Protein AF-0000000077039890 (afdb_homodimer)

Organism: Burkholderia multivorans (strain ATCC 17616 / 249) (NCBI:txid395019)

Radius of gyration: 19.59 Å; Cα contacts (8 Å, |Δi|>4): 367; chains: 2; bounding box: 31×58×42 Å

Solvent-accessible surface area (backbone atoms only — not comparable to full-atom values): 12270 Å² total; per-residue (Å²): 123,62,90,78,48,54,71,69,51,24,54,64,34,41,33,78,97,40,46,32,30,21,36,40,39,37,27,31,47,73,56,93,71,52,72,68,54,40,51,52,50,52,50,52,50,51,54,53,41,50,74,68,52,31,40,48,40,67,47,62,83,76,23,44,40,35,44,39,36,38,55,44,91,94,35,50,54,47,71,69,52,55,48,52,51,51,51,56,51,62,67,37,86,57,39,39,79,70,45,68,55,71,78,41,43,62,90,41,74,87,104,122,63,90,79,48,54,71,68,52,24,54,64,35,41,33,76,98,42,47,32,30,21,34,41,38,37,28,31,47,73,58,92,69,52,71,68,54,40,50,52,49,52,49,52,48,51,52,52,41,49,74,68,49,32,40,48,37,68,48,62,84,76,22,45,39,34,43,39,38,38,55,46,90,93,34,50,55,47,71,68,54,54,48,52,52,52,50,56,52,61,67,36,87,57,40,39,79,69,44,69,56,71,76,39,46,61,88,42,76,85,106

Foldseek 3Di:
DVVPDDPVRCCVVCHDVLFAKKKKKWWFFPDDDDPVRLVVVVVVLCVQQVVVQKDWDWDCDGTIIIIITGNDDSHHDDPVNQVSSQVVQVPDPRIHDMDMDDIDGPVCVPD/DVVVDDPVRCCVVCHDVLFAKKKKKWWFFPDDDDPVRLVVVVVVLCVQQVVVQKDWDWDCDGTIIIIITGNDDSHHDDPVNQVSSQVVQVPDPRIHDMDMDDIDGPVCVPD

InterPro domains:
  IPR007416 YggL 50S ribosome-binding protein [PF04320] (7-108)
  IPR007416 YggL 50S ribosome-binding protein [PTHR38778] (1-109)

Secondary structure (DSSP, 8-state):
-GGG--HHHHHHHT-GGG--EEEEEEEEESS---HHHHHHHHHHHHHHHHHTTEEEEEE-SSEEEEEEEE-STT----HHHHHHHHHHHHH-TTEEEEEEPPPEETT-TT-/-GGG--HHHHHHHT-GGG--EEEEEEEEESS---HHHHHHHHHHHHHHHHHTTEEEEEE-SSEEEEEEEE-STT----HHHHHHHHHHHHH-TTEEEEEEPPPEETT-S--

Structure (mmCIF, N/CA/C/O backbone):
data_AF-0000000077039890-model_v1
#
loop_
_entity.id
_entity.type
_entity.pdbx_description
1 polymer 'DUF469 family protein'
#
loop_
_atom_site.group_PDB
_atom_site.id
_atom_site.type_symbol
_atom_site.label_atom_id
_atom_site.label_alt_id
_atom_site.label_comp_id
_atom_site.label_asym_id
_atom_site.label_entity_id
_atom_site.label_seq_id
_atom_site.pdbx_PDB_ins_code
_atom_site.Cartn_x
_atom_site.Cartn_y
_atom_site.Cartn_z
_atom_site.occupancy
_atom_site.B_iso_or_equiv
_atom_site.auth_seq_id
_atom_site.auth_comp_id
_atom_site.auth_asym_id
_atom_site.auth_atom_id
_atom_site.pdbx_PDB_model_num
ATOM 1 N N . MET A 1 1 ? -4.941 -6.109 -18.703 1 40.25 1 MET A N 1
ATOM 2 C CA . MET A 1 1 ? -4.922 -7.469 -18.172 1 40.25 1 MET A CA 1
ATOM 3 C C . MET A 1 1 ? -6.281 -7.844 -17.594 1 40.25 1 MET A C 1
ATOM 5 O O . MET A 1 1 ? -6.457 -8.945 -17.062 1 40.25 1 MET A O 1
ATOM 9 N N . SER A 1 2 ? -7.145 -6.73 -17.297 1 49.78 2 SER A N 1
ATOM 10 C CA . SER A 1 2 ? -8.391 -6.965 -16.562 1 49.78 2 SER A CA 1
ATOM 11 C C . SER A 1 2 ? -9.336 -7.859 -17.359 1 49.78 2 SER A C 1
ATOM 13 O O . SER A 1 2 ? -10.062 -8.664 -16.781 1 49.78 2 SER A O 1
ATOM 15 N N . GLN A 1 3 ? -9.297 -7.77 -18.625 1 54.34 3 GLN A N 1
ATOM 16 C CA . GLN A 1 3 ? -10.367 -8.43 -19.375 1 54.34 3 GLN A CA 1
ATOM 17 C C . GLN A 1 3 ? -10.266 -9.945 -19.25 1 54.34 3 GLN A C 1
ATOM 19 O O . GLN A 1 3 ? -11.234 -10.664 -19.5 1 54.34 3 GLN A O 1
ATOM 24 N N . ARG A 1 4 ? -9.203 -10.422 -18.609 1 80.31 4 ARG A N 1
ATOM 25 C CA . ARG A 1 4 ? -9.047 -11.867 -18.578 1 80.31 4 ARG A CA 1
ATOM 26 C C . ARG A 1 4 ? -9.266 -12.422 -17.172 1 80.31 4 ARG A C 1
ATOM 28 O O . ARG A 1 4 ? -9.328 -13.633 -16.984 1 80.31 4 ARG A O 1
ATOM 35 N N . HIS A 1 5 ? -9.68 -11.555 -16.266 1 92.25 5 HIS A N 1
ATOM 36 C CA . HIS A 1 5 ? -9.875 -12.008 -14.898 1 92.25 5 HIS A CA 1
ATOM 37 C C . HIS A 1 5 ? -11.359 -12.062 -14.547 1 92.25 5 HIS A C 1
ATOM 39 O O . HIS A 1 5 ? -12.125 -11.18 -14.93 1 92.25 5 HIS A O 1
ATOM 45 N N . ASN A 1 6 ? -11.828 -13.156 -13.922 1 94.88 6 ASN A N 1
ATOM 46 C CA . ASN A 1 6 ? -13.195 -13.203 -13.414 1 94.88 6 ASN A CA 1
ATOM 47 C C . ASN A 1 6 ? -13.367 -12.305 -12.188 1 94.88 6 ASN A C 1
ATOM 49 O O . ASN A 1 6 ? -12.406 -11.703 -11.711 1 94.88 6 ASN A O 1
ATOM 53 N N . ARG A 1 7 ? -14.602 -12.172 -11.758 1 95.94 7 ARG A N 1
ATOM 54 C CA . ARG A 1 7 ? -14.898 -11.242 -10.672 1 95.94 7 ARG A CA 1
ATOM 55 C C . ARG A 1 7 ? -14.109 -11.594 -9.414 1 95.94 7 ARG A C 1
ATOM 57 O O . ARG A 1 7 ? -13.602 -10.711 -8.727 1 95.94 7 ARG A O 1
ATOM 64 N N . ARG A 1 8 ? -14.109 -12.875 -9.055 1 97.06 8 ARG A N 1
ATOM 65 C CA . ARG A 1 8 ? -13.352 -13.32 -7.895 1 97.06 8 ARG A CA 1
ATOM 66 C C . ARG A 1 8 ? -11.883 -12.914 -8.008 1 97.06 8 ARG A C 1
ATOM 68 O O . ARG A 1 8 ? -11.297 -12.422 -7.047 1 97.06 8 ARG A O 1
ATOM 75 N N . GLN A 1 9 ? -11.281 -13.164 -9.148 1 96.5 9 GLN A N 1
ATOM 76 C CA . GLN A 1 9 ? -9.883 -12.82 -9.375 1 96.5 9 GLN A CA 1
ATOM 77 C C . GLN A 1 9 ? -9.656 -11.32 -9.266 1 96.5 9 GLN A C 1
ATOM 79 O O . GLN A 1 9 ? -8.711 -10.875 -8.617 1 96.5 9 GLN A O 1
ATOM 84 N N . ARG A 1 10 ? -10.609 -10.562 -9.906 1 96.75 10 ARG A N 1
ATOM 85 C CA . ARG A 1 10 ? -10.469 -9.117 -9.82 1 96.75 10 ARG A CA 1
ATOM 86 C C . ARG A 1 10 ? -10.516 -8.641 -8.375 1 96.75 10 ARG A C 1
ATOM 88 O O . ARG A 1 10 ? -9.766 -7.742 -7.98 1 96.75 10 ARG A O 1
ATOM 95 N N . LYS A 1 11 ? -11.367 -9.258 -7.582 1 96.81 11 LYS A N 1
ATOM 96 C CA . LYS A 1 11 ? -11.508 -8.891 -6.176 1 96.81 11 LYS A CA 1
ATOM 97 C C . LYS A 1 11 ? -10.25 -9.242 -5.387 1 96.81 11 LYS A C 1
ATOM 99 O O . LYS A 1 11 ? -9.719 -8.398 -4.656 1 96.81 11 LYS A O 1
ATOM 104 N N . LYS A 1 12 ? -9.773 -10.406 -5.66 1 96.62 12 LYS A N 1
ATOM 105 C CA . LYS A 1 12 ? -8.672 -10.914 -4.852 1 96.62 12 LYS A CA 1
ATOM 106 C C . LYS A 1 12 ? -7.34 -10.297 -5.273 1 96.62 12 LYS A C 1
ATOM 108 O O . LYS A 1 12 ? -6.402 -10.227 -4.48 1 96.62 12 LYS A O 1
ATOM 113 N N . LEU A 1 13 ? -7.234 -9.797 -6.508 1 95.88 13 LEU A N 1
ATOM 114 C CA . LEU A 1 13 ? -6.027 -9.172 -7.031 1 95.88 13 LEU A CA 1
ATOM 115 C C . LEU A 1 13 ? -6.125 -7.652 -6.969 1 95.88 13 LEU A C 1
ATOM 117 O O . LEU A 1 13 ? -5.199 -6.945 -7.371 1 95.88 13 LEU A O 1
ATOM 121 N N . HIS A 1 14 ? -7.188 -7.125 -6.492 1 96.12 14 HIS A N 1
ATOM 122 C CA . HIS A 1 14 ? -7.367 -5.688 -6.309 1 96.12 14 HIS A CA 1
ATOM 123 C C . HIS A 1 14 ? -7.25 -4.945 -7.633 1 96.12 14 HIS A C 1
ATOM 125 O O . HIS A 1 14 ? -6.527 -3.949 -7.73 1 96.12 14 HIS A O 1
ATOM 131 N N . ILE A 1 15 ? -7.945 -5.484 -8.648 1 94.5 15 ILE A N 1
ATOM 132 C CA . ILE A 1 15 ? -7.91 -4.824 -9.945 1 94.5 15 ILE A CA 1
ATOM 133 C C . ILE A 1 15 ? -9.336 -4.527 -10.414 1 94.5 15 ILE A C 1
ATOM 135 O 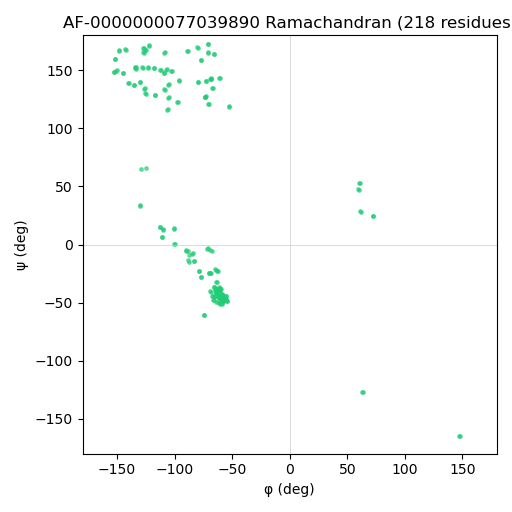O . ILE A 1 15 ? -10.297 -5.047 -9.852 1 94.5 15 ILE A O 1
ATOM 139 N N . GLY A 1 16 ? -9.398 -3.668 -11.484 1 93.94 16 GLY A N 1
ATOM 140 C CA . GLY A 1 16 ? -10.711 -3.289 -12 1 93.94 16 GLY A CA 1
ATOM 141 C C . GLY A 1 16 ? -11.539 -2.512 -10.992 1 93.94 16 GLY A C 1
ATOM 142 O O . GLY A 1 16 ? -11.078 -1.516 -10.438 1 93.94 16 GLY A O 1
ATOM 143 N N . GLU A 1 17 ? -12.805 -2.953 -10.695 1 96.19 17 GLU A N 1
ATOM 144 C CA . GLU A 1 17 ? -13.711 -2.266 -9.781 1 96.19 17 GLU A CA 1
ATOM 145 C C . GLU A 1 17 ? -13.25 -2.402 -8.336 1 96.19 17 GLU A C 1
ATOM 147 O O . GLU A 1 17 ? -13.797 -1.757 -7.441 1 96.19 17 GLU A O 1
ATOM 152 N N . PHE A 1 18 ? -12.156 -3.164 -8.156 1 96.44 18 PHE A N 1
ATOM 153 C CA . PHE A 1 18 ? -11.68 -3.43 -6.805 1 96.44 18 PHE A CA 1
ATOM 154 C C . PHE A 1 18 ? -10.336 -2.756 -6.562 1 96.44 18 PHE A C 1
ATOM 156 O O . PHE A 1 18 ? -9.617 -3.1 -5.617 1 96.44 18 PHE A O 1
ATOM 163 N N . GLN A 1 19 ? -9.953 -1.822 -7.426 1 96.62 19 GLN A N 1
ATOM 164 C CA . GLN A 1 19 ? -8.742 -1.044 -7.215 1 96.62 19 GLN A CA 1
ATOM 165 C C . GLN A 1 19 ? -8.812 -0.248 -5.914 1 96.62 19 GLN A C 1
ATOM 167 O O . GLN A 1 19 ? -9.891 0.226 -5.531 1 96.62 19 GLN A O 1
ATOM 172 N N . GLU A 1 20 ? -7.742 -0.133 -5.266 1 97 20 GLU A N 1
ATOM 173 C CA . GLU A 1 20 ? -7.598 0.742 -4.105 1 97 20 GLU A CA 1
ATOM 174 C C . GLU A 1 20 ? -6.777 1.981 -4.449 1 97 20 GLU A C 1
ATOM 176 O O . GLU A 1 20 ? -5.574 1.888 -4.695 1 97 20 GLU A O 1
ATOM 181 N N . LEU A 1 21 ? -7.457 3.062 -4.348 1 97.06 21 LEU A N 1
ATOM 182 C CA . LEU A 1 21 ? -6.855 4.297 -4.84 1 97.06 21 LEU A CA 1
ATOM 183 C C . LEU A 1 21 ? -6.188 5.066 -3.703 1 97.06 21 LEU A C 1
ATOM 185 O O . LEU A 1 21 ? -6.707 5.102 -2.586 1 97.06 21 LEU A O 1
ATOM 189 N N . ALA A 1 22 ? -5.07 5.633 -4.02 1 97.06 22 ALA A N 1
ATOM 190 C CA . ALA A 1 22 ? -4.285 6.484 -3.129 1 97.06 22 ALA A CA 1
ATOM 191 C C . ALA A 1 22 ? -3.973 7.824 -3.783 1 97.06 22 ALA A C 1
ATOM 193 O O . ALA A 1 22 ? -4.238 8.016 -4.973 1 97.06 22 ALA A O 1
ATOM 194 N N . PHE A 1 23 ? -3.469 8.758 -3.025 1 97.06 23 PHE A N 1
ATOM 195 C CA . PHE A 1 23 ? -3.021 10.039 -3.564 1 97.06 23 PHE A CA 1
ATOM 196 C C . PHE A 1 23 ? -1.906 10.625 -2.709 1 97.06 23 PHE A C 1
ATOM 198 O O . PHE A 1 23 ? -1.701 10.203 -1.57 1 97.06 23 PHE A O 1
ATOM 205 N N . ASN A 1 24 ? -1.177 11.531 -3.338 1 97.19 24 ASN A N 1
ATOM 206 C CA . ASN A 1 24 ? -0.146 12.305 -2.654 1 97.19 24 ASN A CA 1
ATOM 207 C C . ASN A 1 24 ? -0.617 13.727 -2.359 1 97.19 24 ASN A C 1
ATOM 209 O O . ASN A 1 24 ? -1.442 14.281 -3.09 1 97.19 24 ASN A O 1
ATOM 213 N N . ALA A 1 25 ? -0.102 14.281 -1.271 1 98.06 25 ALA A N 1
ATOM 214 C CA . ALA A 1 25 ? -0.335 15.68 -0.918 1 98.06 25 ALA A CA 1
ATOM 215 C C . ALA A 1 25 ? 0.958 16.359 -0.47 1 98.06 25 ALA A C 1
ATOM 217 O O . ALA A 1 25 ? 1.762 15.758 0.249 1 98.06 25 ALA A O 1
ATOM 218 N N . THR A 1 26 ? 1.128 17.562 -0.947 1 98.38 26 THR A N 1
ATOM 219 C CA . THR A 1 26 ? 2.307 18.312 -0.538 1 98.38 26 THR A CA 1
ATOM 220 C C . THR A 1 26 ? 1.927 19.75 -0.156 1 98.38 26 THR A C 1
ATOM 222 O O . THR A 1 26 ? 0.908 20.266 -0.613 1 98.38 26 THR A O 1
ATOM 225 N N . ALA A 1 27 ? 2.672 20.344 0.708 1 98.56 27 ALA A N 1
ATOM 226 C CA . ALA A 1 27 ? 2.629 21.75 1.082 1 98.56 27 ALA A CA 1
ATOM 227 C C . ALA A 1 27 ? 4.004 22.234 1.528 1 98.56 27 ALA A C 1
ATOM 229 O O . ALA A 1 27 ? 4.789 21.469 2.094 1 98.56 27 ALA A O 1
ATOM 230 N N . GLN A 1 28 ? 4.242 23.484 1.287 1 98.25 28 GLN A N 1
ATOM 231 C CA . GLN A 1 28 ? 5.535 24.062 1.647 1 98.25 28 GLN A CA 1
ATOM 232 C C . GLN A 1 28 ? 5.41 24.969 2.865 1 98.25 28 GLN A C 1
ATOM 234 O O . GLN A 1 28 ? 4.383 25.625 3.057 1 98.25 28 GLN A O 1
ATOM 239 N N . TYR A 1 29 ? 6.566 25.031 3.605 1 97.94 29 TYR A N 1
ATOM 240 C CA . TYR A 1 29 ? 6.582 25.938 4.746 1 97.94 29 TYR A CA 1
ATOM 241 C C . TYR A 1 29 ? 6.652 27.391 4.289 1 97.94 29 TYR A C 1
ATOM 243 O O . TYR A 1 29 ? 7.406 27.719 3.371 1 97.94 29 TYR A O 1
ATOM 251 N N . ARG A 1 30 ? 5.914 28.266 4.977 1 97.12 30 ARG A N 1
ATOM 252 C CA . ARG A 1 30 ? 5.996 29.703 4.723 1 97.12 30 ARG A CA 1
ATOM 253 C C . ARG A 1 30 ? 7.258 30.297 5.34 1 97.12 30 ARG A C 1
ATOM 255 O O . ARG A 1 30 ? 7.754 31.328 4.875 1 97.12 30 ARG A O 1
ATOM 262 N N . ARG A 1 31 ? 7.695 29.656 6.402 1 95.75 31 ARG A N 1
ATOM 263 C CA . ARG A 1 31 ? 8.891 30.031 7.148 1 95.75 31 ARG A CA 1
ATOM 264 C C . ARG A 1 31 ? 9.57 28.797 7.746 1 95.75 31 ARG A C 1
ATOM 266 O O . ARG A 1 31 ? 8.992 27.719 7.789 1 95.75 31 ARG A O 1
ATOM 273 N N . GLU A 1 32 ? 10.719 29.078 8.164 1 93.94 32 GLU A N 1
ATOM 274 C CA . GLU A 1 32 ? 11.414 28 8.852 1 93.94 32 GLU A CA 1
ATOM 275 C C . GLU A 1 32 ? 10.734 27.672 10.18 1 93.94 32 GLU A C 1
ATOM 277 O O . GLU A 1 32 ? 10.352 28.562 10.93 1 93.94 32 GLU A O 1
ATOM 282 N N . LEU A 1 33 ? 10.578 26.375 10.398 1 94.44 33 LEU A N 1
ATOM 283 C CA . LEU A 1 33 ? 9.984 25.906 11.648 1 94.44 33 LEU A CA 1
ATOM 284 C C . LEU A 1 33 ? 11.031 25.234 12.539 1 94.44 33 LEU A C 1
ATOM 286 O O . LEU A 1 33 ? 11.953 24.594 12.039 1 94.44 33 LEU 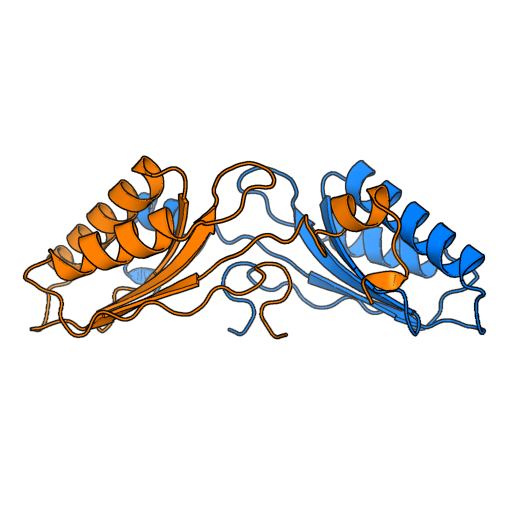A O 1
ATOM 290 N N . SER A 1 34 ? 10.828 25.391 13.852 1 93.81 34 SER A N 1
ATOM 291 C CA . SER A 1 34 ? 11.641 24.641 14.805 1 93.81 34 SER A CA 1
ATOM 292 C C . SER A 1 34 ? 11.281 23.156 14.789 1 93.81 34 SER A C 1
ATOM 294 O O . SER A 1 34 ? 10.227 22.781 14.273 1 93.81 34 SER A O 1
ATOM 296 N N . ASP A 1 35 ? 12.164 22.375 15.398 1 92.19 35 ASP A N 1
ATOM 297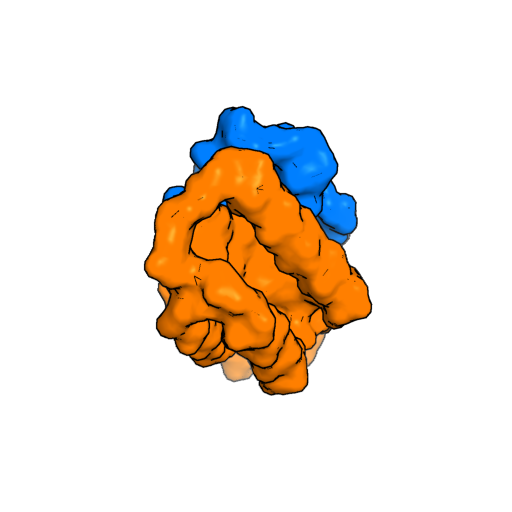 C CA . ASP A 1 35 ? 11.891 20.953 15.523 1 92.19 35 ASP A CA 1
ATOM 298 C C . ASP A 1 35 ? 10.586 20.703 16.281 1 92.19 35 ASP A C 1
ATOM 300 O O . ASP A 1 35 ? 9.828 19.797 15.938 1 92.19 35 ASP A O 1
ATOM 304 N N . LEU A 1 36 ? 10.484 21.453 17.312 1 93.56 36 LEU A N 1
ATOM 305 C CA . LEU A 1 36 ? 9.273 21.312 18.125 1 93.56 36 LEU A CA 1
ATOM 306 C C . LEU A 1 36 ? 8.039 21.656 17.297 1 93.56 36 LEU A C 1
ATOM 308 O O . LEU A 1 36 ? 7.039 20.922 17.344 1 93.56 36 LEU A O 1
ATOM 312 N N . GLU A 1 37 ? 8.016 22.734 16.547 1 94.69 37 GLU A N 1
ATOM 313 C CA . GLU A 1 37 ? 6.902 23.141 15.695 1 94.69 37 GLU A CA 1
ATOM 314 C C . GLU A 1 37 ? 6.602 22.094 14.625 1 94.69 37 GLU A C 1
ATOM 316 O O . GLU A 1 37 ? 5.438 21.781 14.359 1 94.69 37 GLU A O 1
ATOM 321 N N . ARG A 1 38 ? 7.586 21.594 13.992 1 95 38 ARG A N 1
ATOM 322 C CA . ARG A 1 38 ? 7.426 20.547 12.977 1 95 38 ARG A CA 1
ATOM 323 C C . ARG A 1 38 ? 6.773 19.312 13.57 1 95 38 ARG A C 1
ATOM 325 O O . ARG A 1 38 ? 5.883 18.719 12.961 1 95 38 ARG A O 1
ATOM 332 N N . GLY A 1 39 ? 7.301 18.938 14.703 1 94.44 39 GLY A N 1
ATOM 333 C CA . GLY A 1 39 ? 6.73 17.781 15.383 1 94.44 39 GLY A CA 1
ATOM 334 C C . GLY A 1 39 ? 5.25 17.953 15.688 1 94.44 39 GLY A C 1
ATOM 335 O O . GLY A 1 39 ? 4.469 17.016 15.5 1 94.44 39 GLY A O 1
ATOM 336 N N . GLN A 1 40 ? 4.945 19.109 16.172 1 95.81 40 GLN A N 1
ATOM 337 C CA . GLN A 1 40 ? 3.549 19.375 16.5 1 95.81 40 GLN A CA 1
ATOM 338 C C . GLN A 1 40 ? 2.68 19.375 15.25 1 95.81 40 GLN A C 1
ATOM 340 O O . GLN A 1 40 ? 1.532 18.922 15.289 1 95.81 40 GLN A O 1
ATOM 345 N N . LEU A 1 41 ? 3.209 19.906 14.219 1 96.94 41 LEU A N 1
ATOM 346 C CA . LEU A 1 41 ? 2.475 19.938 12.953 1 96.94 41 LEU A CA 1
ATOM 347 C C . LEU A 1 41 ? 2.205 18.516 12.453 1 96.94 41 LEU A C 1
ATOM 349 O O . LEU A 1 41 ? 1.079 18.203 12.062 1 96.94 41 LEU A O 1
ATOM 353 N N . ILE A 1 42 ? 3.217 17.75 12.438 1 96.5 42 ILE A N 1
ATOM 354 C CA . ILE A 1 42 ? 3.068 16.375 11.953 1 96.5 42 ILE A CA 1
ATOM 355 C C . ILE A 1 42 ? 2.1 15.617 12.852 1 96.5 42 ILE A C 1
ATOM 357 O O . ILE A 1 42 ? 1.29 14.82 12.367 1 96.5 42 ILE A O 1
ATOM 361 N N . ASP A 1 43 ? 2.145 15.844 14.156 1 97.31 43 ASP A N 1
ATOM 362 C CA . ASP A 1 43 ? 1.193 15.227 15.07 1 97.31 43 ASP A CA 1
ATOM 363 C C . ASP A 1 43 ? -0.242 15.609 14.719 1 97.31 43 ASP A C 1
ATOM 365 O O . ASP A 1 43 ? -1.129 14.75 14.688 1 97.31 43 ASP A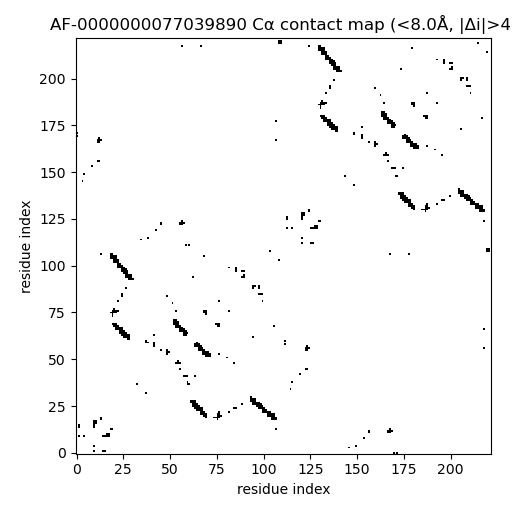 O 1
ATOM 369 N N . ALA A 1 44 ? -0.386 16.828 14.531 1 98 44 ALA A N 1
ATOM 370 C CA . ALA A 1 44 ? -1.722 17.312 14.195 1 98 44 ALA A CA 1
ATOM 371 C C . ALA A 1 44 ? -2.217 16.688 12.891 1 98 44 ALA A C 1
ATOM 373 O O . ALA A 1 44 ? -3.396 16.359 12.766 1 98 44 ALA A O 1
ATOM 374 N N . PHE A 1 45 ? -1.249 16.562 11.953 1 98.56 45 PHE A N 1
ATOM 375 C CA . PHE A 1 45 ? -1.623 15.977 10.672 1 98.56 45 PHE A CA 1
ATOM 376 C C . PHE A 1 45 ? -2.018 14.516 10.852 1 98.56 45 PHE A C 1
ATOM 378 O O . PHE A 1 45 ? -3.029 14.062 10.305 1 98.56 45 PHE A O 1
ATOM 385 N N . ILE A 1 46 ? -1.272 13.766 11.594 1 98.06 46 ILE A N 1
ATOM 386 C CA . ILE A 1 46 ? -1.559 12.367 11.875 1 98.06 46 ILE A CA 1
ATOM 387 C C . ILE A 1 46 ? -2.941 12.242 12.508 1 98.06 46 ILE A C 1
ATOM 389 O O . ILE A 1 46 ? -3.748 11.406 12.094 1 98.06 46 ILE A O 1
ATOM 393 N N . ASP A 1 47 ? -3.209 13.047 13.5 1 98.56 47 ASP A N 1
ATOM 394 C CA . ASP A 1 47 ? -4.488 13.008 14.195 1 98.56 47 ASP A CA 1
ATOM 395 C C . ASP A 1 47 ? -5.648 13.258 13.234 1 98.56 47 ASP A C 1
ATOM 397 O O . ASP A 1 47 ? -6.68 12.586 13.305 1 98.56 47 ASP A O 1
ATOM 401 N N . PHE A 1 48 ? -5.492 14.211 12.383 1 98.81 48 PHE A N 1
ATOM 402 C CA . PHE A 1 48 ? -6.512 14.547 11.398 1 98.81 48 PHE A CA 1
ATOM 403 C C . PHE A 1 48 ? -6.777 13.367 10.469 1 98.81 48 PHE A C 1
ATOM 405 O O . PHE A 1 48 ? -7.934 12.992 10.242 1 98.81 48 PHE A O 1
ATOM 412 N N . VAL A 1 49 ? -5.68 12.789 9.891 1 98.56 49 VAL A N 1
ATOM 413 C CA . VAL A 1 49 ? -5.789 11.68 8.945 1 98.56 49 VAL A CA 1
ATOM 414 C C . VAL A 1 49 ? -6.508 10.508 9.602 1 98.56 49 VAL A C 1
ATOM 416 O O . VAL A 1 49 ? -7.438 9.938 9.023 1 98.56 49 VAL A O 1
ATOM 419 N N . GLU A 1 50 ? -6.121 10.156 10.82 1 97.94 50 GLU A N 1
ATOM 420 C CA . GLU A 1 50 ? -6.723 9.047 11.547 1 97.94 50 GLU A CA 1
ATOM 421 C C . GLU A 1 50 ? -8.195 9.312 11.844 1 97.94 50 GLU A C 1
ATOM 423 O O . GLU A 1 50 ? -9.023 8.406 11.758 1 97.94 50 GLU A O 1
ATOM 428 N N . ALA A 1 51 ? -8.508 10.5 12.211 1 98.5 51 ALA A N 1
ATOM 429 C CA . ALA A 1 51 ? -9.883 10.875 12.531 1 98.5 51 ALA A CA 1
ATOM 430 C C . ALA A 1 51 ? -10.797 10.719 11.32 1 98.5 51 ALA A C 1
ATOM 432 O O . ALA A 1 51 ? -12.008 10.547 11.461 1 98.5 51 ALA A O 1
ATOM 433 N N . ASN A 1 52 ? -10.203 10.75 10.125 1 98.44 52 ASN A N 1
ATOM 434 C CA . ASN A 1 52 ? -10.977 10.625 8.891 1 98.44 52 ASN A CA 1
ATOM 435 C C . ASN A 1 52 ? -10.891 9.219 8.32 1 98.44 52 ASN A C 1
ATOM 437 O O . ASN A 1 52 ? -11.25 8.992 7.16 1 98.44 52 ASN A O 1
ATOM 441 N N . GLY A 1 53 ? -10.414 8.227 9.078 1 97.94 53 GLY A N 1
ATOM 442 C CA . GLY A 1 53 ? -10.375 6.832 8.672 1 97.94 53 GLY A CA 1
ATOM 443 C C . GLY A 1 53 ? -9.328 6.551 7.605 1 97.94 53 GLY A C 1
ATOM 444 O O . GLY A 1 53 ? -9.484 5.621 6.812 1 97.94 53 GLY A O 1
ATOM 445 N N . LEU A 1 54 ? -8.297 7.375 7.52 1 98.31 54 LEU A N 1
ATOM 446 C CA . LEU A 1 54 ? -7.234 7.25 6.535 1 98.31 54 LEU A CA 1
ATOM 447 C C . LEU A 1 54 ? -5.938 6.793 7.191 1 98.31 54 LEU A C 1
ATOM 449 O O . LEU A 1 54 ? -5.832 6.773 8.422 1 98.31 54 LEU A O 1
ATOM 453 N N . LEU A 1 55 ? -4.969 6.344 6.344 1 97.06 55 LEU A N 1
ATOM 454 C CA . LEU A 1 55 ? -3.592 6.059 6.73 1 97.06 55 LEU A CA 1
ATOM 455 C C . LEU A 1 55 ? -2.613 6.867 5.887 1 97.06 55 LEU A C 1
ATOM 457 O O . LEU A 1 55 ? -2.922 7.23 4.75 1 97.06 55 LEU A O 1
ATOM 461 N N . THR A 1 56 ? -1.484 7.125 6.473 1 97.06 56 THR A N 1
ATOM 462 C CA . THR A 1 56 ? -0.54 7.969 5.746 1 97.06 56 THR A CA 1
ATOM 463 C C . THR A 1 56 ? 0.894 7.664 6.172 1 97.06 56 THR A C 1
ATOM 465 O O . THR A 1 56 ? 1.13 7.195 7.289 1 97.06 56 THR A O 1
ATOM 468 N N . VAL A 1 57 ? 1.79 7.828 5.227 1 95.88 57 VAL A N 1
ATOM 469 C CA . VAL A 1 57 ? 3.17 8.195 5.527 1 95.88 57 VAL A CA 1
ATOM 470 C C . VAL A 1 57 ? 3.404 9.664 5.18 1 95.88 57 VAL A C 1
ATOM 472 O O . VAL A 1 57 ? 2.879 10.156 4.18 1 95.88 57 VAL A O 1
ATOM 475 N N . ALA A 1 58 ? 4.133 10.281 6.125 1 95.94 58 ALA A N 1
ATOM 476 C CA . ALA A 1 58 ? 4.305 11.711 5.895 1 95.94 58 ALA A CA 1
ATOM 477 C C . ALA A 1 58 ? 5.68 12.18 6.363 1 95.94 58 ALA A C 1
ATOM 479 O O . ALA A 1 58 ? 6.246 11.625 7.305 1 95.94 58 ALA A O 1
ATOM 480 N N . SER A 1 59 ? 6.18 13.188 5.629 1 92.5 59 SER A N 1
ATOM 481 C CA . SER A 1 59 ? 7.391 13.906 6.02 1 92.5 59 SER A CA 1
ATOM 482 C C . SER A 1 59 ? 7.098 15.383 6.27 1 92.5 59 SER A C 1
ATOM 484 O O . SER A 1 59 ? 6.141 15.93 5.723 1 92.5 59 SER A O 1
ATOM 486 N N . ALA A 1 60 ? 7.902 16 7.156 1 91.56 60 ALA A N 1
ATOM 487 C CA . ALA A 1 60 ? 7.758 17.422 7.469 1 91.56 60 ALA A CA 1
ATOM 488 C C . ALA A 1 60 ? 9.102 18.141 7.371 1 91.56 60 ALA A C 1
ATOM 490 O O . ALA A 1 60 ? 9.359 19.094 8.117 1 91.56 60 ALA A O 1
ATOM 491 N N . ASP A 1 61 ? 9.961 17.75 6.488 1 87.31 61 ASP A N 1
ATOM 492 C CA . ASP A 1 61 ? 11.289 18.344 6.395 1 87.31 61 ASP A CA 1
ATOM 493 C C . ASP A 1 61 ? 11.234 19.734 5.773 1 87.31 61 ASP A C 1
ATOM 495 O O . ASP A 1 61 ? 11.625 20.719 6.406 1 87.31 61 ASP A O 1
ATOM 499 N N . ASP A 1 62 ? 10.781 19.906 4.562 1 87.88 62 ASP A N 1
ATOM 500 C CA . ASP A 1 62 ? 10.68 21.188 3.875 1 87.88 62 ASP A CA 1
ATOM 501 C C . ASP A 1 62 ? 9.219 21.609 3.717 1 87.88 62 ASP A C 1
ATOM 503 O O . ASP A 1 62 ? 8.93 22.609 3.043 1 87.88 62 ASP A O 1
ATOM 507 N N . GLY A 1 63 ? 8.422 21.016 4.359 1 94.5 63 GLY A N 1
ATOM 508 C CA . GLY A 1 63 ? 6.965 21.078 4.316 1 94.5 63 GLY A CA 1
ATOM 509 C C . GLY A 1 63 ? 6.312 19.734 4.637 1 94.5 63 GLY A C 1
ATOM 510 O O . GLY A 1 63 ? 6.926 18.875 5.266 1 94.5 63 GLY A O 1
ATOM 511 N N . ILE A 1 64 ? 5.082 19.703 4.301 1 96.38 64 ILE A N 1
ATOM 512 C CA . ILE A 1 64 ? 4.41 18.406 4.445 1 96.38 64 ILE A CA 1
ATOM 513 C C . ILE A 1 64 ? 4.383 17.688 3.098 1 96.38 64 ILE A C 1
ATOM 515 O O . ILE A 1 64 ? 4.004 18.281 2.082 1 96.38 64 ILE A O 1
ATOM 519 N N . GLY A 1 65 ? 4.918 16.531 3.059 1 96.81 65 GLY A N 1
ATOM 520 C CA . GLY A 1 65 ? 4.676 15.547 2.018 1 96.81 65 GLY A CA 1
ATOM 521 C C . GLY A 1 65 ? 4.02 14.281 2.537 1 96.81 65 GLY A C 1
ATOM 522 O O . GLY A 1 65 ? 4.504 13.68 3.498 1 96.81 65 GLY A O 1
ATOM 523 N N . ALA A 1 66 ? 2.93 13.891 1.884 1 96.94 66 ALA A N 1
ATOM 524 C CA . ALA A 1 66 ? 2.168 12.766 2.422 1 96.94 66 ALA A CA 1
ATOM 525 C C . ALA A 1 66 ? 1.673 11.852 1.305 1 96.94 66 ALA A C 1
ATOM 527 O O . ALA A 1 66 ? 1.312 12.32 0.224 1 96.94 66 ALA A O 1
ATOM 528 N N . TYR A 1 67 ? 1.752 10.586 1.556 1 96.81 67 TYR A N 1
ATOM 529 C CA . TYR A 1 67 ? 1.049 9.555 0.802 1 96.81 67 TYR A CA 1
ATOM 530 C C . TYR A 1 67 ? -0.122 9 1.603 1 96.81 67 TYR A C 1
ATOM 532 O O . TYR A 1 67 ? 0.049 8.562 2.744 1 96.81 67 TYR A O 1
ATOM 540 N N . VAL A 1 68 ? -1.333 9.023 0.978 1 97.56 68 VAL A N 1
ATOM 541 C CA . VAL A 1 68 ? -2.543 8.766 1.753 1 97.56 68 VAL A CA 1
ATOM 542 C C . VAL A 1 68 ? -3.33 7.621 1.119 1 97.56 68 VAL A C 1
ATOM 544 O O . VAL A 1 68 ? -3.547 7.605 -0.095 1 97.56 68 VAL A O 1
ATOM 547 N N . ILE A 1 69 ? -3.703 6.629 1.976 1 97.06 69 ILE A N 1
ATOM 548 C CA . ILE A 1 69 ? -4.574 5.535 1.562 1 97.06 69 ILE A CA 1
ATOM 549 C C . ILE A 1 69 ? -5.758 5.426 2.521 1 97.06 69 ILE A C 1
ATOM 551 O O . ILE A 1 69 ? -5.766 6.055 3.582 1 97.06 69 ILE A O 1
ATOM 555 N N . SER A 1 70 ? -6.789 4.676 2.086 1 97.75 70 SER A N 1
ATOM 556 C CA . SER A 1 70 ? -7.895 4.367 2.988 1 97.75 70 SER A CA 1
ATOM 557 C C . SER A 1 70 ? -7.449 3.428 4.105 1 97.75 70 SER A C 1
ATOM 559 O O . SER A 1 70 ? -6.688 2.49 3.867 1 97.75 70 SER A O 1
ATOM 561 N N . GLY A 1 71 ? -7.961 3.646 5.262 1 96.06 71 GLY A N 1
ATOM 562 C CA . GLY A 1 71 ? -7.695 2.754 6.379 1 96.06 71 GLY A CA 1
ATOM 563 C C . GLY A 1 71 ? -8.695 1.619 6.488 1 96.06 71 GLY A C 1
ATOM 564 O O . GLY A 1 71 ? -8.547 0.729 7.328 1 96.06 71 GLY A O 1
ATOM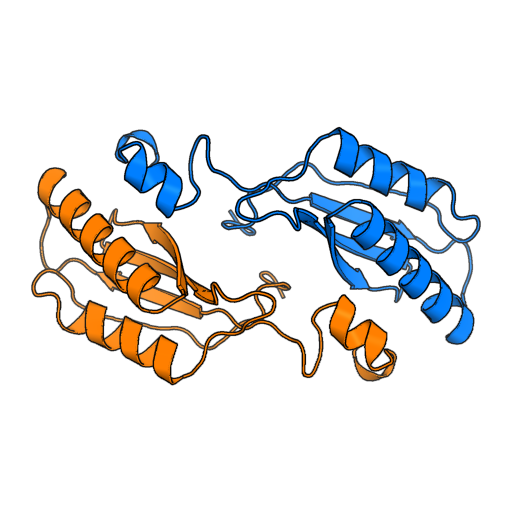 565 N N . ALA A 1 72 ? -9.664 1.665 5.676 1 93.69 72 ALA A N 1
ATOM 566 C CA . ALA A 1 72 ? -10.703 0.642 5.723 1 93.69 72 ALA A CA 1
ATOM 567 C C . ALA A 1 72 ? -10.242 -0.638 5.027 1 93.69 72 ALA A C 1
ATOM 569 O O . ALA A 1 72 ? -9.586 -0.586 3.988 1 93.69 72 ALA A O 1
ATOM 570 N N . PRO A 1 73 ? -10.602 -1.792 5.652 1 89.25 73 PRO A N 1
ATOM 571 C CA . PRO A 1 73 ? -10.32 -3.029 4.922 1 89.25 73 PRO A CA 1
ATOM 572 C C . PRO A 1 73 ? -10.891 -3.023 3.504 1 89.25 73 PRO A C 1
ATOM 574 O O . PRO A 1 73 ? -12.094 -2.863 3.324 1 89.25 73 PRO A O 1
ATOM 577 N N . ARG A 1 74 ? -9.969 -3.135 2.512 1 90.06 74 ARG A N 1
ATOM 578 C CA . ARG A 1 74 ? -10.328 -3.127 1.098 1 90.06 74 ARG A CA 1
ATOM 579 C C . ARG A 1 74 ? -10.992 -1.811 0.708 1 90.06 74 ARG A C 1
ATOM 581 O O . ARG A 1 74 ? -11.883 -1.785 -0.146 1 90.06 74 ARG A O 1
ATOM 588 N N . GLY A 1 75 ? -10.617 -0.837 1.42 1 94.94 75 GLY A N 1
ATOM 589 C CA . GLY A 1 75 ? -11.164 0.477 1.128 1 94.94 75 GLY A CA 1
ATOM 590 C C . GLY A 1 75 ? -10.359 1.243 0.094 1 94.94 75 GLY A C 1
ATOM 591 O O . GLY A 1 75 ? -9.281 0.808 -0.308 1 94.94 75 GLY A O 1
ATOM 592 N N . THR A 1 76 ? -11 2.307 -0.39 1 97.62 76 THR A N 1
ATOM 593 C CA . THR A 1 76 ? -10.359 3.23 -1.315 1 97.62 76 THR A CA 1
ATOM 594 C C . THR A 1 76 ? -10.609 4.676 -0.901 1 97.62 76 THR A C 1
ATOM 596 O O . THR A 1 76 ? -11.586 4.965 -0.198 1 97.62 76 THR A O 1
ATOM 599 N N . THR A 1 77 ? -9.648 5.512 -1.296 1 98.12 77 THR A N 1
ATOM 600 C CA . THR A 1 77 ? -9.875 6.922 -1.002 1 98.12 77 THR A CA 1
ATOM 601 C C . THR A 1 77 ? -10.867 7.527 -1.99 1 98.12 77 THR A C 1
ATOM 603 O O . THR A 1 77 ? -11.086 6.98 -3.074 1 98.12 77 THR A O 1
ATOM 606 N N . THR A 1 78 ? -11.461 8.633 -1.554 1 98.06 78 THR A N 1
ATOM 607 C CA . THR A 1 78 ? -12.469 9.312 -2.354 1 98.06 78 THR A CA 1
ATOM 608 C C . THR A 1 78 ? -12.062 10.758 -2.623 1 98.06 78 THR A C 1
ATOM 610 O O . THR A 1 78 ? -11.109 11.258 -2.029 1 98.06 78 THR A O 1
ATOM 613 N N . GLU A 1 79 ? -12.883 11.391 -3.52 1 98.31 79 GLU A N 1
ATOM 614 C CA . GLU A 1 79 ? -12.672 12.812 -3.752 1 98.31 79 GLU A CA 1
ATOM 615 C C . GLU A 1 79 ? -12.883 13.617 -2.471 1 98.31 79 GLU A C 1
ATOM 617 O O . GLU A 1 79 ? -12.211 14.625 -2.248 1 98.31 79 GLU A O 1
ATOM 622 N N . ALA A 1 80 ? -13.836 13.219 -1.666 1 98.5 80 ALA A N 1
ATOM 623 C CA . ALA A 1 80 ? -14.055 13.891 -0.385 1 98.5 80 ALA A CA 1
ATOM 624 C C . ALA A 1 80 ? -12.812 13.797 0.497 1 98.5 80 ALA A C 1
ATOM 626 O O . ALA A 1 80 ? -12.461 14.75 1.187 1 98.5 80 ALA A O 1
ATOM 627 N N . ASP A 1 81 ? -12.18 12.641 0.53 1 98.62 81 ASP A N 1
ATOM 628 C CA . ASP A 1 81 ? -10.93 12.484 1.277 1 98.62 81 ASP A CA 1
ATOM 629 C C . ASP A 1 81 ? -9.859 13.438 0.771 1 98.62 81 ASP A C 1
ATOM 631 O O . ASP A 1 81 ? -9.195 14.109 1.563 1 98.62 81 ASP A O 1
ATOM 635 N N . ARG A 1 82 ? -9.648 13.445 -0.555 1 98.5 82 ARG A N 1
ATOM 636 C CA . ARG A 1 82 ? -8.648 14.305 -1.181 1 98.5 82 ARG A CA 1
ATOM 637 C C . ARG A 1 82 ? -8.883 15.766 -0.822 1 98.5 82 ARG A C 1
ATOM 639 O O . ARG A 1 82 ? -7.949 16.484 -0.448 1 98.5 82 ARG A O 1
ATOM 646 N N . GLU A 1 83 ? -10.141 16.141 -0.888 1 98.56 83 GLU A N 1
ATOM 647 C CA . GLU A 1 83 ? -10.484 17.531 -0.593 1 98.56 83 GLU A CA 1
ATOM 648 C C . GLU A 1 83 ? -10.297 17.844 0.889 1 98.56 83 GLU A C 1
ATOM 650 O O . GLU A 1 83 ? -9.875 18.938 1.246 1 98.56 83 GLU A O 1
ATOM 655 N N . ALA A 1 84 ? -10.656 16.938 1.743 1 98.88 84 ALA A N 1
ATOM 656 C CA . ALA A 1 84 ? -10.469 17.141 3.178 1 98.88 84 ALA A CA 1
ATOM 657 C C . ALA A 1 84 ? -8.992 17.359 3.51 1 98.88 84 ALA A C 1
ATOM 659 O O . ALA A 1 84 ? -8.656 18.25 4.281 1 98.88 84 ALA A O 1
ATOM 660 N N . VAL A 1 85 ? -8.117 16.562 2.902 1 98.88 85 VAL A N 1
ATOM 661 C CA . VAL A 1 85 ? -6.688 16.688 3.143 1 98.88 85 VAL A CA 1
ATOM 662 C C . VAL A 1 85 ? -6.191 18.031 2.598 1 98.88 85 VAL A C 1
ATOM 664 O O . VAL A 1 85 ? -5.441 18.734 3.27 1 98.88 85 VAL A O 1
ATOM 667 N N . ARG A 1 86 ? -6.598 18.328 1.365 1 98.88 86 ARG A N 1
ATOM 668 C CA . ARG A 1 86 ? -6.219 19.609 0.769 1 98.88 86 ARG A CA 1
ATOM 669 C C . ARG A 1 86 ? -6.617 20.766 1.67 1 98.88 86 ARG A C 1
ATOM 671 O O . ARG A 1 86 ? -5.805 21.656 1.935 1 98.88 86 ARG A O 1
ATOM 678 N N . ALA A 1 87 ? -7.863 20.766 2.135 1 98.88 87 ALA A N 1
ATOM 679 C CA . ALA A 1 87 ? -8.406 21.844 2.949 1 98.88 87 ALA A CA 1
ATOM 680 C C . ALA A 1 87 ? -7.668 21.969 4.277 1 98.88 87 ALA A C 1
ATOM 682 O O . ALA A 1 87 ? -7.398 23.062 4.754 1 98.88 87 ALA A O 1
ATOM 683 N N . TRP A 1 88 ? -7.379 20.812 4.895 1 98.94 88 TRP A N 1
ATOM 684 C CA . TRP A 1 88 ? -6.656 20.828 6.164 1 98.94 88 TRP A CA 1
ATOM 685 C C . TRP A 1 88 ? -5.285 21.484 6.004 1 98.94 88 TRP A C 1
ATOM 687 O O . TRP A 1 88 ? -4.898 22.328 6.812 1 98.94 88 TRP A O 1
ATOM 697 N N . LEU A 1 89 ? -4.562 21.094 4.918 1 98.75 89 LEU A N 1
ATOM 698 C CA . LEU A 1 89 ? -3.244 21.656 4.652 1 98.75 89 LEU A CA 1
ATOM 699 C C . LEU A 1 89 ? -3.34 23.156 4.379 1 98.75 89 LEU A C 1
ATOM 701 O O . LEU A 1 89 ? -2.512 23.922 4.855 1 98.75 89 LEU A O 1
ATOM 705 N N . ALA A 1 90 ? -4.344 23.547 3.656 1 98.69 90 ALA A N 1
ATOM 706 C CA . ALA A 1 90 ? -4.508 24.938 3.248 1 98.69 90 ALA A CA 1
ATOM 707 C C . ALA A 1 90 ? -4.871 25.812 4.441 1 98.69 90 ALA A C 1
ATOM 709 O O . ALA A 1 90 ? -4.621 27.031 4.426 1 98.69 90 ALA A O 1
ATOM 710 N N . ALA A 1 91 ? -5.445 25.266 5.461 1 98.69 91 ALA A N 1
ATOM 711 C CA . ALA A 1 91 ? -5.902 26.031 6.625 1 98.69 91 ALA A CA 1
ATOM 712 C C . ALA A 1 91 ? -4.758 26.281 7.598 1 98.69 91 ALA A C 1
ATOM 714 O O . ALA A 1 91 ? -4.887 27.078 8.523 1 98.69 91 ALA A O 1
ATOM 715 N N . ARG A 1 92 ? -3.645 25.578 7.441 1 98.12 92 ARG A N 1
ATOM 716 C CA . ARG A 1 92 ? -2.492 25.766 8.32 1 98.12 92 ARG A CA 1
ATOM 717 C C . ARG A 1 92 ? -1.78 27.078 8 1 98.12 92 ARG A C 1
ATOM 719 O O . ARG A 1 92 ? -1.354 27.312 6.867 1 98.12 92 ARG A O 1
ATOM 726 N N . PRO A 1 93 ? -1.574 27.906 9.039 1 97.31 93 PRO A N 1
ATOM 727 C CA . PRO A 1 93 ? -0.928 29.188 8.773 1 97.31 93 PRO A CA 1
ATOM 728 C C . PRO A 1 93 ? 0.54 29.047 8.375 1 97.31 93 PRO A C 1
ATOM 730 O O . PRO A 1 93 ? 1.091 29.922 7.699 1 97.31 93 PRO A O 1
ATOM 733 N N . GLU A 1 94 ? 1.173 27.969 8.773 1 97.12 94 GLU A N 1
ATOM 734 C CA . GLU A 1 94 ? 2.598 27.797 8.508 1 97.12 94 GLU A CA 1
ATOM 735 C C . GLU A 1 94 ? 2.836 27.219 7.109 1 97.12 94 GLU A C 1
ATOM 737 O O . GLU A 1 94 ? 3.975 27.172 6.645 1 97.12 94 GLU A O 1
ATOM 742 N N . LEU A 1 95 ? 1.745 26.812 6.398 1 98.38 95 LEU A N 1
ATOM 743 C CA . LEU A 1 95 ? 1.919 26.109 5.129 1 98.38 95 LEU A CA 1
ATOM 744 C C . LEU A 1 95 ? 1.426 26.969 3.967 1 98.38 95 LEU A C 1
ATOM 746 O O . LEU A 1 95 ? 0.58 27.844 4.152 1 98.38 95 LEU A O 1
ATOM 750 N N . THR A 1 96 ? 2.064 26.75 2.812 1 98.25 96 THR A N 1
ATOM 751 C CA . THR A 1 96 ? 1.688 27.375 1.543 1 98.25 96 THR A CA 1
ATOM 752 C C . THR A 1 96 ? 1.869 26.391 0.391 1 98.25 96 THR A C 1
ATOM 754 O O . THR A 1 96 ? 2.34 25.266 0.594 1 98.25 96 THR A O 1
ATOM 757 N N . ASP A 1 97 ? 1.347 26.672 -0.849 1 98.38 97 ASP A N 1
ATOM 758 C CA . ASP A 1 97 ? 1.571 25.906 -2.076 1 98.38 97 ASP A CA 1
ATOM 759 C C . ASP A 1 97 ? 1.079 24.469 -1.932 1 98.38 97 ASP A C 1
ATOM 761 O O . ASP A 1 97 ? 1.822 23.531 -2.203 1 98.38 97 ASP A O 1
ATOM 765 N N . VAL A 1 98 ? -0.142 24.328 -1.53 1 98.75 98 VAL A N 1
ATOM 766 C CA . VAL A 1 98 ? -0.755 23.016 -1.318 1 98.75 98 VAL A CA 1
ATOM 767 C C . VAL A 1 98 ? -1.058 22.359 -2.664 1 98.75 98 VAL A C 1
ATOM 769 O O . VAL A 1 98 ? -1.633 23 -3.553 1 98.75 98 VAL A O 1
ATOM 772 N N . GLU A 1 99 ? -0.575 21.141 -2.809 1 98.56 99 GLU A N 1
ATOM 773 C CA . GLU A 1 99 ? -0.876 20.328 -3.986 1 98.56 99 GLU A CA 1
ATOM 774 C C . GLU A 1 99 ? -1.354 18.938 -3.588 1 98.56 99 GLU A C 1
ATOM 776 O O . GLU A 1 99 ? -0.818 18.328 -2.656 1 98.56 99 GLU A O 1
ATOM 781 N N . VAL A 1 100 ? -2.359 18.438 -4.301 1 98.44 100 VAL A N 1
ATOM 782 C CA . VAL A 1 100 ? -2.822 17.062 -4.164 1 98.44 100 VAL A CA 1
ATOM 783 C C . VAL A 1 100 ? -2.836 16.391 -5.535 1 98.44 100 VAL A C 1
ATOM 785 O O . VAL A 1 100 ? -3.273 16.984 -6.523 1 98.44 100 VAL A O 1
ATOM 788 N N . SER A 1 101 ? -2.354 15.266 -5.621 1 97.19 101 SER A N 1
ATOM 789 C CA . SER A 1 101 ? -2.217 14.578 -6.902 1 97.19 101 SER A CA 1
ATOM 790 C C . SER A 1 101 ? -3.537 13.953 -7.336 1 97.19 101 SER A C 1
ATOM 792 O O . SER A 1 101 ? -4.484 13.875 -6.551 1 97.19 101 SER A O 1
ATOM 794 N N . GLU A 1 102 ? -3.494 13.516 -8.609 1 96.69 102 GLU A N 1
ATOM 795 C CA . GLU A 1 102 ? -4.539 12.594 -9.031 1 96.69 102 GLU A CA 1
ATOM 796 C C . GLU A 1 102 ? -4.434 11.258 -8.297 1 96.69 102 GLU A C 1
ATOM 798 O O . GLU A 1 102 ? -3.404 10.961 -7.688 1 96.69 102 GLU A O 1
ATOM 803 N N . PHE A 1 103 ? -5.52 10.477 -8.367 1 97 103 PHE A N 1
ATOM 804 C CA . PHE A 1 103 ? -5.527 9.156 -7.75 1 97 103 PHE A CA 1
ATOM 805 C C . PHE A 1 103 ? -4.586 8.211 -8.484 1 97 103 PHE A C 1
ATOM 807 O O . PHE A 1 103 ? -4.469 8.266 -9.711 1 97 103 PHE A O 1
ATOM 814 N N . THR A 1 104 ? -3.91 7.359 -7.691 1 95.25 104 THR A N 1
ATOM 815 C CA . THR A 1 104 ? -3.154 6.234 -8.234 1 95.25 104 THR A CA 1
ATOM 816 C C . THR A 1 104 ? -3.553 4.934 -7.551 1 95.25 104 THR A C 1
ATOM 818 O O . THR A 1 104 ? -4.016 4.941 -6.406 1 95.25 104 THR A O 1
ATOM 821 N N . ASP A 1 105 ? -3.406 3.854 -8.289 1 95.5 105 ASP A N 1
ATOM 822 C CA . ASP A 1 105 ? -3.654 2.555 -7.676 1 95.5 105 ASP A CA 1
ATOM 823 C C . ASP A 1 105 ? -2.566 2.213 -6.66 1 95.5 105 ASP A C 1
ATOM 825 O O . ASP A 1 105 ? -1.388 2.127 -7.012 1 95.5 105 ASP A O 1
ATOM 829 N N . ALA A 1 106 ? -2.949 2.008 -5.438 1 94.88 106 ALA A N 1
ATOM 830 C CA . ALA A 1 106 ? -2.01 1.815 -4.336 1 94.88 106 ALA A CA 1
ATOM 831 C C . ALA A 1 106 ? -1.189 0.543 -4.527 1 94.88 106 ALA A C 1
ATOM 833 O O . ALA A 1 106 ? -0.098 0.41 -3.969 1 94.88 106 ALA A O 1
ATOM 834 N N . TRP A 1 107 ? -1.7 -0.362 -5.309 1 94.44 107 TRP A N 1
ATOM 835 C CA . TRP A 1 107 ? -1.014 -1.628 -5.543 1 94.44 107 TRP A CA 1
ATOM 836 C C . TRP A 1 107 ? -0.038 -1.512 -6.707 1 94.44 107 TRP A C 1
ATOM 838 O O . TRP A 1 107 ? 0.796 -2.395 -6.918 1 94.44 107 TRP A O 1
ATOM 848 N N . TYR A 1 108 ? -0.157 -0.455 -7.512 1 86.69 108 TYR A N 1
ATOM 849 C CA . TYR A 1 108 ? 0.679 -0.191 -8.68 1 86.69 108 TYR A CA 1
ATOM 850 C C . TYR A 1 108 ? 1.23 1.229 -8.641 1 86.69 108 TYR A C 1
ATOM 852 O O . TYR A 1 108 ? 0.936 2.039 -9.523 1 86.69 108 TYR A O 1
ATOM 860 N N . PRO A 1 109 ? 2.057 1.459 -7.645 1 68.31 109 PRO A N 1
ATOM 861 C CA . PRO A 1 109 ? 2.434 2.865 -7.48 1 68.31 109 PRO A CA 1
ATOM 862 C C . PRO A 1 109 ? 3.248 3.398 -8.656 1 68.31 109 PRO A C 1
ATOM 864 O O . PRO A 1 109 ? 3.279 4.609 -8.891 1 68.31 109 PRO A O 1
ATOM 867 N N . LEU A 1 110 ? 4.07 2.588 -9.188 1 57.66 110 LEU A N 1
ATOM 868 C CA . LEU A 1 110 ? 4.887 3.076 -10.289 1 57.66 110 LEU A CA 1
ATOM 869 C C . LEU A 1 110 ? 4.168 2.875 -11.625 1 57.66 110 LEU A C 1
ATOM 871 O O . LEU A 1 110 ? 4.672 3.289 -12.672 1 57.66 110 LEU A O 1
ATOM 875 N N . ALA A 1 111 ? 3.061 2.238 -11.578 1 47.84 111 ALA A N 1
ATOM 876 C CA . ALA A 1 111 ? 2.473 2.023 -12.898 1 47.84 111 ALA A CA 1
ATOM 877 C C . ALA A 1 111 ? 1.824 3.299 -13.43 1 47.84 111 ALA A C 1
ATOM 879 O O . ALA A 1 111 ? 1.331 4.121 -12.648 1 47.84 111 ALA A O 1
ATOM 880 N N . MET B 1 1 ? 15.281 10.617 8.203 1 40.75 1 MET B N 1
ATOM 881 C CA . MET B 1 1 ? 14.195 11.398 8.789 1 40.75 1 MET B CA 1
ATOM 882 C C . MET B 1 1 ? 13.789 10.828 10.141 1 40.75 1 MET B C 1
ATOM 884 O O . MET B 1 1 ? 12.883 11.352 10.789 1 40.75 1 MET B O 1
ATOM 888 N N . SER B 1 2 ? 14.18 9.461 10.359 1 49.97 2 SER B N 1
ATOM 889 C CA . SER B 1 2 ? 13.672 8.758 11.539 1 49.97 2 SER B CA 1
ATOM 890 C C . SER B 1 2 ? 14.172 9.406 12.82 1 49.97 2 SER B C 1
ATOM 892 O O . SER B 1 2 ? 13.453 9.453 13.828 1 49.97 2 SER B O 1
ATOM 894 N N . GLN B 1 3 ? 15.328 9.953 12.836 1 54.34 3 GLN B N 1
ATOM 895 C CA . GLN B 1 3 ? 15.898 10.32 14.125 1 54.34 3 GLN B CA 1
ATOM 896 C C . GLN B 1 3 ? 15.133 11.492 14.75 1 54.34 3 GLN B C 1
ATOM 898 O O . GLN B 1 3 ? 15.203 11.711 15.961 1 54.34 3 GLN B O 1
ATOM 903 N N . ARG B 1 4 ? 14.18 12.031 14.023 1 80.31 4 ARG B N 1
ATOM 904 C CA . ARG B 1 4 ? 13.516 13.219 14.57 1 80.31 4 ARG B CA 1
ATOM 905 C C . ARG B 1 4 ? 12.078 12.906 14.961 1 80.31 4 ARG B C 1
ATOM 907 O O . ARG B 1 4 ? 11.406 13.727 15.586 1 80.31 4 ARG B O 1
ATOM 914 N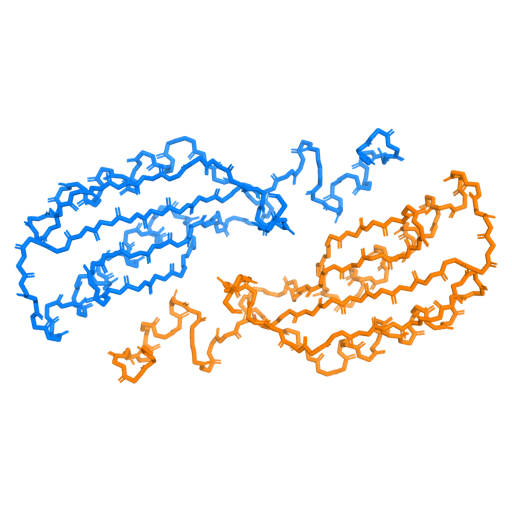 N . HIS B 1 5 ? 11.711 11.625 14.875 1 92.25 5 HIS B N 1
ATOM 915 C CA . HIS B 1 5 ? 10.336 11.258 15.195 1 92.25 5 HIS B CA 1
ATOM 916 C C . HIS B 1 5 ? 10.258 10.5 16.516 1 92.25 5 HIS B C 1
ATOM 918 O O . HIS B 1 5 ? 11.117 9.656 16.812 1 92.25 5 HIS B O 1
ATOM 924 N N . ASN B 1 6 ? 9.328 10.859 17.422 1 94.81 6 ASN B N 1
ATOM 925 C CA . ASN B 1 6 ? 9.109 10.07 18.625 1 94.81 6 ASN B CA 1
ATOM 926 C C . ASN B 1 6 ? 8.438 8.734 18.312 1 94.81 6 ASN B C 1
ATOM 928 O O . ASN B 1 6 ? 8.094 8.461 17.156 1 94.81 6 ASN B O 1
ATOM 932 N N . ARG B 1 7 ? 8.336 7.895 19.312 1 95.94 7 ARG B N 1
ATOM 933 C CA . ARG B 1 7 ? 7.832 6.543 19.094 1 95.94 7 ARG B CA 1
ATOM 934 C C . ARG B 1 7 ? 6.426 6.574 18.5 1 95.94 7 ARG B C 1
ATOM 936 O O . ARG B 1 7 ? 6.105 5.789 17.609 1 95.94 7 ARG B O 1
ATOM 943 N N . ARG B 1 8 ? 5.555 7.41 19.094 1 97 8 ARG B N 1
ATOM 944 C CA . ARG B 1 8 ? 4.199 7.543 18.562 1 97 8 ARG B CA 1
ATOM 945 C C . ARG B 1 8 ? 4.211 7.914 17.094 1 97 8 ARG B C 1
ATOM 947 O O . ARG B 1 8 ? 3.465 7.34 16.297 1 97 8 ARG B O 1
ATOM 954 N N . GLN B 1 9 ? 5.008 8.883 16.719 1 96.44 9 GLN B N 1
ATOM 955 C CA . GLN B 1 9 ? 5.109 9.328 15.336 1 96.44 9 GLN B CA 1
ATOM 956 C C . GLN B 1 9 ? 5.617 8.203 14.43 1 96.44 9 GLN B C 1
ATOM 958 O O . GLN B 1 9 ? 5.066 7.973 13.352 1 96.44 9 GLN B O 1
ATOM 963 N N . ARG B 1 10 ? 6.672 7.52 14.945 1 96.69 10 ARG B N 1
ATOM 964 C CA . ARG B 1 10 ? 7.199 6.422 14.141 1 96.69 10 ARG B CA 1
ATOM 965 C C . ARG B 1 10 ? 6.133 5.359 13.898 1 96.69 10 ARG B C 1
ATOM 967 O O . ARG B 1 10 ? 6.039 4.805 12.797 1 96.69 10 ARG B O 1
ATOM 974 N N . LYS B 1 11 ? 5.32 5.102 14.898 1 96.75 11 LYS B N 1
ATOM 975 C CA . LYS B 1 11 ? 4.258 4.109 14.789 1 96.75 11 LYS B CA 1
ATOM 976 C C . LYS B 1 11 ? 3.191 4.551 13.797 1 96.75 11 LYS B C 1
ATOM 978 O O . LYS B 1 11 ? 2.811 3.791 12.906 1 96.75 11 LYS B O 1
ATOM 983 N N . LYS B 1 12 ? 2.844 5.785 13.914 1 96.56 12 LYS B N 1
ATOM 984 C CA . LYS B 1 12 ? 1.714 6.285 13.141 1 96.56 12 LYS B CA 1
ATOM 985 C C . LYS B 1 12 ? 2.123 6.574 11.695 1 96.56 12 LYS B C 1
ATOM 987 O O . LYS B 1 12 ? 1.283 6.562 10.797 1 96.56 12 LYS B O 1
ATOM 992 N N . LEU B 1 13 ? 3.416 6.797 11.43 1 95.62 13 LEU B N 1
ATOM 993 C CA . LEU B 1 13 ? 3.936 7.078 10.102 1 95.62 13 LEU B CA 1
ATOM 994 C C . LEU B 1 13 ? 4.555 5.828 9.484 1 95.62 13 LEU B C 1
ATOM 996 O O . LEU B 1 13 ? 5.055 5.871 8.359 1 95.62 13 LEU B O 1
ATOM 1000 N N . HIS B 1 14 ? 4.539 4.75 10.148 1 95.94 14 HIS B N 1
ATOM 1001 C CA . HIS B 1 14 ? 5.02 3.475 9.633 1 95.94 14 HIS B CA 1
ATOM 1002 C C . HIS B 1 14 ? 6.492 3.555 9.242 1 95.94 14 HIS B C 1
ATOM 1004 O O . HIS B 1 14 ? 6.875 3.141 8.148 1 95.94 14 HIS B O 1
ATOM 1010 N N . ILE B 1 15 ? 7.281 4.125 10.164 1 94.44 15 ILE B N 1
ATOM 1011 C CA . ILE B 1 15 ? 8.711 4.227 9.891 1 94.44 15 ILE B CA 1
ATOM 1012 C C . ILE B 1 15 ? 9.5 3.594 11.031 1 94.44 15 ILE B C 1
ATOM 1014 O O . ILE B 1 15 ? 8.953 3.322 12.102 1 94.44 15 ILE B O 1
ATOM 1018 N N . GLY B 1 16 ? 10.836 3.398 10.758 1 93.94 16 GLY B N 1
ATOM 1019 C CA . GLY B 1 16 ? 11.68 2.777 11.766 1 93.94 16 GLY B CA 1
ATOM 1020 C C . GLY B 1 16 ? 11.266 1.354 12.094 1 93.94 16 GLY B C 1
ATOM 1021 O O . GLY B 1 16 ? 11.125 0.522 11.195 1 93.94 16 GLY B O 1
ATOM 1022 N N . GLU B 1 17 ? 11.039 1.033 13.406 1 96.12 17 GLU B N 1
ATOM 1023 C CA . GLU B 1 17 ? 10.688 -0.312 13.852 1 96.12 17 GLU B CA 1
ATOM 1024 C C . GLU B 1 17 ? 9.266 -0.674 13.438 1 96.12 17 GLU B C 1
ATOM 1026 O O . GLU B 1 17 ? 8.844 -1.823 13.578 1 96.12 17 GLU B O 1
ATOM 1031 N N . PHE B 1 18 ? 8.57 0.294 12.82 1 96.38 18 PHE B N 1
ATOM 1032 C CA . PHE B 1 18 ? 7.172 0.081 12.453 1 96.38 18 PHE B CA 1
ATOM 1033 C C . PHE B 1 18 ? 7.012 0.026 10.938 1 96.38 18 PHE B C 1
ATOM 1035 O O . PHE B 1 18 ? 5.902 0.164 10.422 1 96.38 18 PHE B O 1
ATOM 1042 N N . GLN B 1 19 ? 8.109 -0.141 10.211 1 96.56 19 GLN B N 1
ATOM 1043 C CA . GLN B 1 19 ? 8.039 -0.319 8.766 1 96.56 19 GLN B CA 1
ATOM 1044 C C . GLN B 1 19 ? 7.25 -1.572 8.406 1 96.56 19 GLN B C 1
ATOM 1046 O O . GLN B 1 19 ? 7.312 -2.578 9.117 1 96.56 19 GLN B O 1
ATOM 1051 N N . GLU B 1 20 ? 6.531 -1.493 7.371 1 97 20 GLU B N 1
ATOM 1052 C CA . GLU B 1 20 ? 5.859 -2.648 6.785 1 97 20 GLU B CA 1
ATOM 1053 C C . GLU B 1 20 ? 6.551 -3.102 5.504 1 97 20 GLU B C 1
ATOM 1055 O O . GLU B 1 20 ? 6.523 -2.393 4.492 1 97 20 GLU B O 1
ATOM 1060 N N . LEU B 1 21 ? 7.035 -4.285 5.602 1 97.06 21 LEU B N 1
ATOM 1061 C CA . LEU B 1 21 ? 7.895 -4.758 4.52 1 97.06 21 LEU B CA 1
ATOM 1062 C C . LEU B 1 21 ? 7.102 -5.594 3.52 1 97.06 21 LEU B C 1
ATOM 1064 O O . LEU B 1 21 ? 6.219 -6.359 3.908 1 97.06 21 LEU B O 1
ATOM 1068 N N . ALA B 1 22 ? 7.418 -5.402 2.285 1 97.06 22 ALA B N 1
ATOM 1069 C CA . ALA B 1 22 ? 6.855 -6.133 1.152 1 97.06 22 ALA B CA 1
ATOM 1070 C C . ALA B 1 22 ? 7.957 -6.734 0.284 1 97.06 22 ALA B C 1
ATOM 1072 O O . ALA B 1 22 ? 9.141 -6.445 0.483 1 97.06 22 ALA B O 1
ATOM 1073 N N . PHE B 1 23 ? 7.602 -7.59 -0.632 1 97.12 23 PHE B N 1
ATOM 1074 C CA . PHE B 1 23 ? 8.547 -8.141 -1.596 1 97.12 23 PHE B CA 1
ATOM 1075 C C . PHE B 1 23 ? 7.848 -8.508 -2.896 1 97.12 23 PHE B C 1
ATOM 1077 O O . PHE B 1 23 ? 6.621 -8.617 -2.936 1 97.12 23 PHE B O 1
ATOM 1084 N N . ASN B 1 24 ? 8.664 -8.594 -3.928 1 97.38 24 ASN B N 1
ATOM 1085 C CA . ASN B 1 24 ? 8.211 -9.07 -5.23 1 97.38 24 ASN B CA 1
ATOM 1086 C C . ASN B 1 24 ? 8.641 -10.508 -5.48 1 97.38 24 ASN B C 1
ATOM 1088 O O . ASN B 1 24 ? 9.664 -10.953 -4.965 1 97.38 24 ASN B O 1
ATOM 1092 N N . ALA B 1 25 ? 7.816 -11.227 -6.242 1 98.19 25 ALA B N 1
ATOM 1093 C CA . ALA B 1 25 ? 8.141 -12.578 -6.703 1 98.19 25 ALA B CA 1
ATOM 1094 C C . ALA B 1 25 ? 7.809 -12.75 -8.18 1 98.19 25 ALA B C 1
ATOM 1096 O O . ALA B 1 25 ? 6.777 -12.266 -8.648 1 98.19 25 ALA B O 1
ATOM 1097 N N . THR B 1 26 ? 8.719 -13.383 -8.867 1 98.44 26 THR B N 1
ATOM 1098 C CA . THR B 1 26 ? 8.477 -13.648 -10.281 1 98.44 26 THR B CA 1
ATOM 1099 C C . THR B 1 26 ? 8.82 -15.102 -10.625 1 98.44 26 THR B C 1
ATOM 1101 O O . THR B 1 26 ? 9.633 -15.727 -9.938 1 98.44 26 THR B O 1
ATOM 1104 N N . ALA B 1 27 ? 8.172 -15.641 -11.586 1 98.56 27 ALA B N 1
ATOM 1105 C CA . ALA B 1 27 ? 8.461 -16.922 -12.219 1 98.56 27 ALA B CA 1
ATOM 1106 C C . ALA B 1 27 ? 8.031 -16.922 -13.688 1 98.56 27 ALA B C 1
ATOM 1108 O O . ALA B 1 27 ? 7.066 -16.25 -14.055 1 98.56 27 ALA B O 1
ATOM 1109 N N . GLN B 1 28 ? 8.742 -17.688 -14.461 1 98.25 28 GLN B N 1
ATOM 1110 C CA . GLN B 1 28 ? 8.445 -17.734 -15.891 1 98.25 28 GLN B CA 1
ATOM 1111 C C . GLN B 1 28 ? 7.781 -19.062 -16.266 1 98.25 28 GLN B C 1
ATOM 1113 O O . GLN B 1 28 ? 8.078 -20.094 -15.664 1 98.25 28 GLN B O 1
ATOM 1118 N N . TYR B 1 29 ? 6.938 -18.953 -17.328 1 97.94 29 TYR B N 1
ATOM 1119 C CA . TYR B 1 29 ? 6.312 -20.188 -17.812 1 97.94 29 TYR B CA 1
ATOM 1120 C C . TYR B 1 29 ? 7.332 -21.062 -18.531 1 97.94 29 TYR B C 1
ATOM 1122 O O . TYR B 1 29 ? 8.148 -20.562 -19.312 1 97.94 29 TYR B O 1
ATOM 1130 N N . ARG B 1 30 ? 7.25 -22.391 -18.328 1 97.12 30 ARG B N 1
ATOM 1131 C CA . ARG B 1 30 ? 8.078 -23.344 -19.047 1 97.12 30 ARG B CA 1
ATOM 1132 C C . ARG B 1 30 ? 7.566 -23.547 -20.469 1 97.12 30 ARG B C 1
ATOM 1134 O O . ARG B 1 30 ? 8.336 -23.922 -21.359 1 97.12 30 ARG B O 1
ATOM 1141 N N . ARG B 1 31 ? 6.266 -23.344 -20.594 1 95.75 31 ARG B N 1
ATOM 1142 C CA . ARG B 1 31 ? 5.559 -23.469 -21.859 1 95.75 31 ARG B CA 1
ATOM 1143 C C . ARG B 1 31 ? 4.379 -22.5 -21.938 1 95.75 31 ARG B C 1
ATOM 1145 O O . ARG B 1 31 ? 3.977 -21.938 -20.906 1 95.75 31 ARG B O 1
ATOM 1152 N N . GLU B 1 32 ? 3.928 -22.406 -23.109 1 93.88 32 GLU B N 1
ATOM 1153 C CA . GLU B 1 32 ? 2.729 -21.594 -23.25 1 93.88 32 GLU B CA 1
ATOM 1154 C C . GLU B 1 32 ? 1.531 -22.234 -22.562 1 93.88 32 GLU B C 1
ATOM 1156 O O . GLU B 1 32 ? 1.321 -23.453 -22.672 1 93.88 32 GLU B O 1
ATOM 1161 N N . LEU B 1 33 ? 0.815 -21.391 -21.828 1 94.38 33 LEU B N 1
ATOM 1162 C CA . LEU B 1 33 ? -0.385 -21.875 -21.156 1 94.38 33 LEU B CA 1
ATOM 1163 C C . LEU B 1 33 ? -1.642 -21.312 -21.812 1 94.38 33 LEU B C 1
ATOM 1165 O O . LEU B 1 33 ? -1.64 -20.188 -22.312 1 94.38 33 LEU B O 1
ATOM 1169 N N . SER B 1 34 ? -2.709 -22.141 -21.766 1 93.75 34 SER B N 1
ATOM 1170 C CA . SER B 1 34 ? -4.02 -21.656 -22.188 1 93.75 34 SER B CA 1
ATOM 1171 C C . SER B 1 34 ? -4.578 -20.656 -21.172 1 93.75 34 SER B C 1
ATOM 1173 O O . SER B 1 34 ? -4.098 -20.562 -20.047 1 93.75 34 SER B O 1
ATOM 1175 N N . ASP B 1 35 ? -5.602 -19.938 -21.641 1 92.25 35 ASP B N 1
ATOM 1176 C CA . ASP B 1 35 ? -6.281 -19.016 -20.734 1 92.25 35 ASP B CA 1
ATOM 1177 C C . ASP B 1 35 ? -6.824 -19.734 -19.516 1 92.25 35 ASP B C 1
ATOM 1179 O O . ASP B 1 35 ? -6.777 -19.203 -18.406 1 92.25 35 ASP B O 1
ATOM 1183 N N . LEU B 1 36 ? -7.402 -20.844 -19.812 1 93.44 36 LEU B N 1
ATOM 1184 C CA . LEU B 1 36 ? -7.961 -21.641 -18.719 1 93.44 36 LEU B CA 1
ATOM 1185 C C . LEU B 1 36 ? -6.867 -22.047 -17.734 1 93.44 36 LEU B C 1
ATOM 1187 O O . LEU B 1 36 ? -7.047 -21.938 -16.516 1 93.44 36 LEU B O 1
ATOM 1191 N N . GLU B 1 37 ? -5.727 -22.531 -18.172 1 94.69 37 GLU B N 1
ATOM 1192 C CA . GLU B 1 37 ? -4.602 -22.938 -17.328 1 94.69 37 GLU B CA 1
ATOM 1193 C C . GLU B 1 37 ? -4.066 -21.766 -16.531 1 94.69 37 GLU B C 1
ATOM 1195 O O . GLU B 1 37 ? -3.75 -21.906 -15.344 1 94.69 37 GLU B O 1
ATOM 1200 N N . ARG B 1 38 ? -3.889 -20.656 -17.141 1 95.06 38 ARG B N 1
ATOM 1201 C CA . ARG B 1 38 ? -3.414 -19.453 -16.469 1 95.06 38 ARG B CA 1
ATOM 1202 C C . ARG B 1 38 ? -4.359 -19.047 -15.344 1 95.06 38 ARG B C 1
ATOM 1204 O O . ARG B 1 38 ? -3.916 -18.688 -14.25 1 95.06 38 ARG B O 1
ATOM 1211 N N . GLY B 1 39 ? -5.609 -19.047 -15.688 1 94.44 39 GLY B N 1
ATOM 1212 C CA . GLY B 1 39 ? -6.609 -18.734 -14.68 1 94.44 39 GLY B CA 1
ATOM 1213 C C . GLY B 1 39 ? -6.543 -19.625 -13.461 1 94.44 39 GLY B C 1
ATOM 1214 O O . GLY B 1 39 ? -6.645 -19.156 -12.328 1 94.44 39 GLY B O 1
ATOM 1215 N N . GLN B 1 40 ? -6.426 -20.891 -13.758 1 95.81 40 GLN B N 1
ATOM 1216 C CA . GLN B 1 40 ? -6.352 -21.844 -12.664 1 95.81 40 GLN B CA 1
ATOM 1217 C C . GLN B 1 40 ? -5.094 -21.641 -11.828 1 95.81 40 GLN B C 1
ATOM 1219 O O . GLN B 1 40 ? -5.117 -21.797 -10.602 1 95.81 40 GLN B O 1
ATOM 1224 N N . LEU B 1 41 ? -4.051 -21.328 -12.5 1 96.94 41 LEU B N 1
ATOM 1225 C CA . LEU B 1 41 ? -2.795 -21.094 -11.805 1 96.94 41 LEU B CA 1
ATOM 1226 C C . LEU B 1 41 ? -2.912 -19.875 -10.883 1 96.94 41 LEU B C 1
ATOM 1228 O O . LEU B 1 41 ? -2.508 -19.922 -9.719 1 96.94 41 LEU B O 1
ATOM 1232 N N . ILE B 1 42 ? -3.404 -18.844 -11.422 1 96.56 42 ILE B N 1
ATOM 1233 C CA . ILE B 1 42 ? -3.543 -17.609 -10.633 1 96.56 42 ILE B CA 1
ATOM 1234 C C . ILE B 1 42 ? -4.496 -17.859 -9.469 1 96.56 42 ILE B C 1
ATOM 1236 O O . ILE B 1 42 ? -4.27 -17.359 -8.359 1 96.56 42 ILE B O 1
ATOM 1240 N N . ASP B 1 43 ? -5.559 -18.625 -9.672 1 97.31 43 ASP B N 1
ATOM 1241 C CA . ASP B 1 43 ? -6.469 -18.969 -8.586 1 97.31 43 ASP B CA 1
ATOM 1242 C C . ASP B 1 43 ? -5.738 -19.719 -7.48 1 97.31 43 ASP B C 1
ATOM 1244 O O . ASP B 1 43 ? -5.922 -19.422 -6.297 1 97.31 43 ASP B O 1
ATOM 1248 N N . ALA B 1 44 ? -5.016 -20.641 -7.906 1 98.06 44 ALA B N 1
ATOM 1249 C CA . ALA B 1 44 ? -4.27 -21.422 -6.93 1 98.06 44 ALA B CA 1
ATOM 1250 C C . ALA B 1 44 ? -3.295 -20.547 -6.145 1 98.06 44 ALA B C 1
ATOM 1252 O O . ALA B 1 44 ? -3.119 -20.734 -4.938 1 98.06 44 ALA B O 1
ATOM 1253 N N . PHE B 1 45 ? -2.686 -19.609 -6.887 1 98.56 45 PHE B N 1
ATOM 1254 C CA . PHE B 1 45 ? -1.749 -18.703 -6.219 1 98.56 45 PHE B CA 1
ATOM 1255 C C . PHE B 1 45 ? -2.473 -17.828 -5.207 1 98.56 45 PHE B C 1
ATOM 1257 O O . PHE B 1 45 ? -2.004 -17.656 -4.078 1 98.56 45 PHE B O 1
ATOM 1264 N N . ILE B 1 46 ? -3.578 -17.312 -5.562 1 98.12 46 ILE B N 1
ATOM 1265 C CA . ILE B 1 46 ? -4.387 -16.484 -4.676 1 98.12 46 ILE B CA 1
ATOM 1266 C C . ILE B 1 46 ? -4.758 -17.266 -3.424 1 98.12 46 ILE B C 1
ATOM 1268 O O . ILE B 1 46 ? -4.605 -16.781 -2.305 1 98.12 46 ILE B O 1
ATOM 1272 N N . ASP B 1 47 ? -5.23 -18.453 -3.617 1 98.62 47 ASP B N 1
ATOM 1273 C CA . ASP B 1 47 ? -5.637 -19.297 -2.498 1 98.62 47 ASP B CA 1
ATOM 1274 C C . ASP B 1 47 ? -4.469 -19.531 -1.543 1 98.62 47 ASP B C 1
ATOM 1276 O O . ASP B 1 47 ? -4.641 -19.484 -0.323 1 98.62 47 ASP B O 1
ATOM 1280 N N . PHE B 1 48 ? -3.354 -19.812 -2.068 1 98.81 48 PHE B N 1
ATOM 1281 C CA . PHE B 1 48 ? -2.156 -20.047 -1.275 1 98.81 48 PHE B CA 1
ATOM 1282 C C . PHE B 1 48 ? -1.79 -18.828 -0.452 1 98.81 48 PHE B C 1
ATOM 1284 O O . PHE B 1 48 ? -1.552 -18.922 0.753 1 98.81 48 PHE B O 1
ATOM 1291 N N . VAL B 1 49 ? -1.719 -17.641 -1.125 1 98.56 49 VAL B N 1
ATOM 1292 C CA . VAL B 1 49 ? -1.336 -16.391 -0.473 1 98.56 49 VAL B CA 1
ATOM 1293 C C . VAL B 1 49 ? -2.299 -16.094 0.673 1 98.56 49 VAL B C 1
ATOM 1295 O O . VAL B 1 49 ? -1.868 -15.773 1.786 1 98.56 49 VAL B O 1
ATOM 1298 N N . GLU B 1 50 ? -3.584 -16.219 0.434 1 98 50 GLU B N 1
ATOM 1299 C CA . GLU B 1 50 ? -4.602 -15.953 1.447 1 98 50 GLU B CA 1
ATOM 1300 C C . GLU B 1 50 ? -4.488 -16.938 2.611 1 98 50 GLU B C 1
ATOM 1302 O O . GLU B 1 50 ? -4.652 -16.547 3.771 1 98 50 GLU B O 1
ATOM 1307 N N . ALA B 1 51 ? -4.246 -18.141 2.324 1 98.56 51 ALA B N 1
ATOM 1308 C CA . ALA B 1 51 ? -4.129 -19.172 3.352 1 98.56 51 ALA B CA 1
ATOM 1309 C C . ALA B 1 51 ? -2.959 -18.891 4.289 1 98.56 51 ALA B C 1
ATOM 1311 O O . ALA B 1 51 ? -2.945 -19.344 5.434 1 98.56 51 ALA B O 1
ATOM 1312 N N . ASN B 1 52 ? -1.992 -18.109 3.812 1 98.44 52 ASN B N 1
ATOM 1313 C CA . ASN B 1 52 ? -0.816 -17.781 4.609 1 98.44 52 ASN B CA 1
ATOM 1314 C C . ASN B 1 52 ? -0.929 -16.391 5.223 1 98.44 52 ASN B C 1
ATOM 1316 O O . ASN B 1 52 ? 0.063 -15.828 5.699 1 98.44 52 ASN B O 1
ATOM 1320 N N . GLY B 1 53 ? -2.104 -15.758 5.219 1 98 53 GLY B N 1
ATOM 1321 C CA . GLY B 1 53 ? -2.352 -14.477 5.848 1 98 53 GLY B CA 1
ATOM 1322 C C . GLY B 1 53 ? -1.713 -13.312 5.109 1 98 53 GLY B C 1
ATOM 1323 O O . GLY B 1 53 ? -1.381 -12.289 5.711 1 98 53 GLY B O 1
ATOM 1324 N N . LEU B 1 54 ? -1.469 -13.469 3.807 1 98.38 54 LEU B N 1
ATOM 1325 C CA . LEU B 1 54 ? -0.833 -12.461 2.967 1 98.38 54 LEU B CA 1
ATOM 1326 C C . LEU B 1 54 ? -1.839 -11.852 1.997 1 98.38 54 LEU B C 1
ATOM 1328 O O . LEU B 1 54 ? -2.951 -12.359 1.845 1 98.38 54 LEU B O 1
ATOM 1332 N N . LEU B 1 55 ? -1.458 -10.688 1.399 1 97.19 55 LEU B N 1
ATOM 1333 C CA . LEU B 1 55 ? -2.162 -10.047 0.293 1 97.19 55 LEU B CA 1
ATOM 1334 C C . LEU B 1 55 ? -1.239 -9.859 -0.906 1 97.19 55 LEU B C 1
ATOM 1336 O O . LEU B 1 55 ? -0.021 -9.75 -0.746 1 97.19 55 LEU B O 1
ATOM 1340 N N . THR B 1 56 ? -1.848 -9.844 -2.066 1 97.31 56 THR B N 1
ATOM 1341 C CA . THR B 1 56 ? -1.01 -9.75 -3.258 1 97.31 56 THR B CA 1
ATOM 1342 C C . THR B 1 56 ? -1.771 -9.094 -4.406 1 97.31 56 THR B C 1
ATOM 1344 O O . THR B 1 56 ? -3.002 -9.148 -4.453 1 97.31 56 THR B O 1
ATOM 1347 N N . VAL B 1 57 ? -1.022 -8.398 -5.238 1 96 57 VAL B N 1
ATOM 1348 C CA . VAL B 1 57 ? -1.38 -8.219 -6.641 1 96 57 VAL B CA 1
ATOM 1349 C C . VAL B 1 57 ? -0.482 -9.094 -7.516 1 96 57 VAL B C 1
ATOM 1351 O O . VAL B 1 57 ? 0.713 -9.227 -7.246 1 96 57 VAL B O 1
ATOM 1354 N N . ALA B 1 58 ? -1.194 -9.703 -8.5 1 96.19 58 ALA B N 1
ATOM 1355 C CA . ALA B 1 58 ? -0.407 -10.633 -9.297 1 96.19 58 ALA B CA 1
ATOM 1356 C C . ALA B 1 58 ? -0.861 -10.625 -10.758 1 96.19 58 ALA B C 1
ATOM 1358 O O . ALA B 1 58 ? -2.035 -10.383 -11.047 1 96.19 58 ALA B O 1
ATOM 1359 N N . SER B 1 59 ? 0.145 -10.852 -11.617 1 92.69 59 SER B N 1
ATOM 1360 C CA . SER B 1 59 ? -0.103 -11.062 -13.039 1 92.69 59 SER B CA 1
ATOM 1361 C C . SER B 1 59 ? 0.361 -12.453 -13.477 1 92.69 59 SER B C 1
ATOM 1363 O O . SER B 1 59 ? 1.251 -13.039 -12.852 1 92.69 59 SER B O 1
ATOM 1365 N N . ALA B 1 60 ? -0.308 -13 -14.531 1 91.69 60 ALA B N 1
ATOM 1366 C CA . ALA B 1 60 ? 0.048 -14.312 -15.078 1 91.69 60 ALA B CA 1
ATOM 1367 C C . ALA B 1 60 ? 0.204 -14.25 -16.594 1 91.69 60 ALA B C 1
ATOM 1369 O O . ALA B 1 60 ? -0.093 -15.219 -17.297 1 91.69 60 ALA B O 1
ATOM 1370 N N . ASP B 1 61 ? 0.664 -13.172 -17.125 1 87.38 61 ASP B N 1
ATOM 1371 C CA . ASP B 1 61 ? 0.76 -13.016 -18.578 1 87.38 61 ASP B CA 1
ATOM 1372 C C . ASP B 1 61 ? 1.918 -13.836 -19.141 1 87.38 61 ASP B C 1
ATOM 1374 O O . ASP B 1 61 ? 1.71 -14.727 -19.969 1 87.38 61 ASP B O 1
ATOM 1378 N N . ASP B 1 62 ? 3.146 -13.609 -18.75 1 88.06 62 ASP B N 1
ATOM 1379 C CA . ASP B 1 62 ? 4.324 -14.336 -19.219 1 88.06 62 ASP B CA 1
ATOM 1380 C C . ASP B 1 62 ? 4.902 -15.219 -18.125 1 88.06 62 ASP B C 1
ATOM 1382 O O . ASP B 1 62 ? 5.965 -15.82 -18.297 1 88.06 62 ASP B O 1
ATOM 1386 N N . GLY B 1 63 ? 4.23 -15.383 -17.172 1 94.69 63 GLY B N 1
ATOM 1387 C CA . GLY B 1 63 ? 4.547 -16.031 -15.898 1 94.69 63 GLY B CA 1
ATOM 1388 C C . GLY B 1 63 ? 3.809 -15.43 -14.719 1 94.69 63 GLY B C 1
ATOM 1389 O O . GLY B 1 63 ? 2.773 -14.781 -14.898 1 94.69 63 GLY B O 1
ATOM 1390 N N . ILE B 1 64 ? 4.293 -15.773 -13.594 1 96.5 64 ILE B N 1
ATOM 1391 C CA . ILE B 1 64 ? 3.732 -15.125 -12.406 1 96.5 64 ILE B CA 1
ATOM 1392 C C . ILE B 1 64 ? 4.621 -13.961 -11.984 1 96.5 64 ILE B C 1
ATOM 1394 O O . ILE B 1 64 ? 5.84 -14.109 -11.867 1 96.5 64 ILE B O 1
ATOM 1398 N N . GLY B 1 65 ? 4.059 -12.805 -11.922 1 97.06 65 GLY B N 1
ATOM 1399 C CA . GLY B 1 65 ? 4.602 -11.664 -11.195 1 97.06 65 GLY B CA 1
ATOM 1400 C C . GLY B 1 65 ? 3.713 -11.203 -10.062 1 97.06 65 GLY B C 1
ATOM 1401 O O . GLY B 1 65 ? 2.52 -10.969 -10.258 1 97.06 65 GLY B O 1
ATOM 1402 N N . ALA B 1 66 ? 4.316 -11.078 -8.883 1 97.19 66 ALA B N 1
ATOM 1403 C CA . ALA B 1 66 ? 3.49 -10.781 -7.719 1 97.19 66 ALA B CA 1
ATOM 1404 C C . ALA B 1 66 ? 4.176 -9.773 -6.805 1 97.19 66 ALA B C 1
ATOM 1406 O O . ALA B 1 66 ? 5.398 -9.789 -6.652 1 97.19 66 ALA B O 1
ATOM 1407 N N . TYR B 1 67 ? 3.412 -8.867 -6.301 1 96.94 67 TYR B N 1
ATOM 1408 C CA . TYR B 1 67 ? 3.762 -8.023 -5.164 1 96.94 67 TYR B CA 1
ATOM 1409 C C . TYR B 1 67 ? 3.021 -8.469 -3.908 1 96.94 67 TYR B C 1
ATOM 1411 O O . TYR B 1 67 ? 1.794 -8.586 -3.91 1 96.94 67 TYR B O 1
ATOM 1419 N N . VAL B 1 68 ? 3.793 -8.711 -2.826 1 97.81 68 VAL B N 1
ATOM 1420 C CA . VAL B 1 68 ? 3.213 -9.391 -1.675 1 97.81 68 VAL B CA 1
ATOM 1421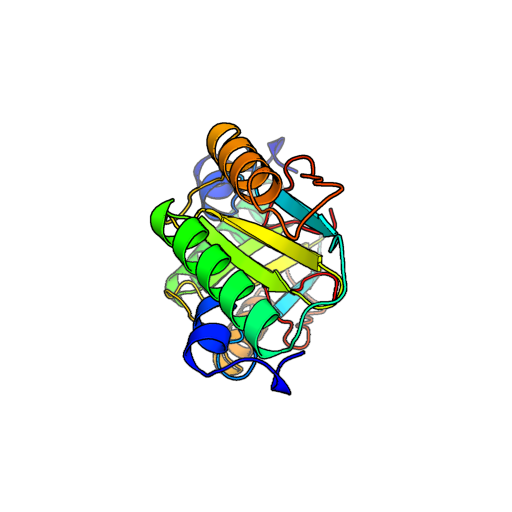 C C . VAL B 1 68 ? 3.426 -8.555 -0.417 1 97.81 68 VAL B C 1
ATOM 1423 O O . VAL B 1 68 ? 4.531 -8.07 -0.162 1 97.81 68 VAL B O 1
ATOM 1426 N N . ILE B 1 69 ? 2.311 -8.352 0.339 1 97.19 69 ILE B N 1
ATOM 1427 C CA . ILE B 1 69 ? 2.363 -7.691 1.638 1 97.19 69 ILE B CA 1
ATOM 1428 C C . ILE B 1 69 ? 1.681 -8.562 2.689 1 97.19 69 ILE B C 1
ATOM 1430 O O . ILE B 1 69 ? 1.017 -9.547 2.355 1 97.19 69 ILE B O 1
ATOM 1434 N N . SER B 1 70 ? 1.933 -8.211 3.971 1 97.88 70 SER B N 1
ATOM 1435 C CA . SER B 1 70 ? 1.195 -8.867 5.047 1 97.88 70 SER B CA 1
ATOM 1436 C C . SER B 1 70 ? -0.275 -8.461 5.035 1 97.88 70 SER B C 1
ATOM 1438 O O . SER B 1 70 ? -0.599 -7.293 4.809 1 97.88 70 SER B O 1
ATOM 1440 N N . GLY B 1 71 ? -1.133 -9.391 5.344 1 96.12 71 GLY B N 1
ATOM 1441 C CA . GLY B 1 71 ? -2.551 -9.094 5.473 1 96.12 71 GLY B CA 1
ATOM 1442 C C . GLY B 1 71 ? -2.955 -8.695 6.879 1 96.12 71 GLY B C 1
ATOM 1443 O O . GLY B 1 71 ? -4.105 -8.32 7.117 1 96.12 71 GLY B O 1
ATOM 1444 N N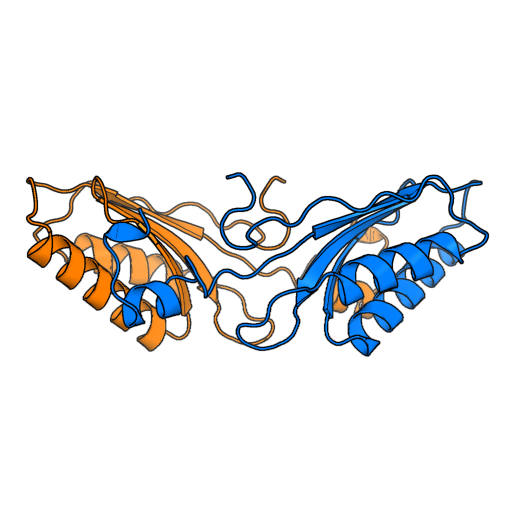 . ALA B 1 72 ? -2.041 -8.773 7.738 1 93.75 72 ALA B N 1
ATOM 1445 C CA . ALA B 1 72 ? -2.336 -8.453 9.133 1 93.75 72 ALA B CA 1
ATOM 1446 C C . ALA B 1 72 ? -2.348 -6.941 9.352 1 93.75 72 ALA B C 1
ATOM 1448 O O . ALA B 1 72 ? -1.52 -6.219 8.797 1 93.75 72 ALA B O 1
ATOM 1449 N N . PRO B 1 73 ? -3.326 -6.492 10.172 1 89.19 73 PRO B N 1
ATOM 1450 C CA . PRO B 1 73 ? -3.26 -5.074 10.531 1 89.19 73 PRO B CA 1
ATOM 1451 C C . PRO B 1 73 ? -1.9 -4.672 11.102 1 89.19 73 PRO B C 1
ATOM 1453 O O . PRO B 1 73 ? -1.453 -5.238 12.102 1 89.19 73 PRO B O 1
ATOM 1456 N N . ARG B 1 74 ? -1.235 -3.721 10.391 1 89.94 74 ARG B N 1
ATOM 1457 C CA . ARG B 1 74 ? 0.085 -3.229 10.773 1 89.94 74 ARG B CA 1
ATOM 1458 C C . ARG B 1 74 ? 1.111 -4.355 10.773 1 89.94 74 ARG B C 1
ATOM 1460 O O . ARG B 1 74 ? 2.033 -4.367 11.594 1 89.94 74 ARG B O 1
ATOM 1467 N N . GLY B 1 75 ? 0.84 -5.27 9.953 1 94.81 75 GLY B N 1
ATOM 1468 C CA . GLY B 1 75 ? 1.761 -6.391 9.844 1 94.81 75 GLY B CA 1
ATOM 1469 C C . GLY B 1 75 ? 2.861 -6.164 8.828 1 94.81 75 GLY B C 1
ATOM 1470 O O . GLY B 1 75 ? 2.842 -5.172 8.094 1 94.81 75 GLY B O 1
ATOM 1471 N N . THR B 1 76 ? 3.855 -7.047 8.914 1 97.56 76 THR B N 1
ATOM 1472 C CA . THR B 1 76 ? 4.953 -7.062 7.957 1 97.56 76 THR B CA 1
ATOM 1473 C C . THR B 1 76 ? 5.242 -8.484 7.492 1 97.56 76 THR B C 1
ATOM 1475 O O . THR B 1 76 ? 4.914 -9.453 8.188 1 97.56 76 THR B O 1
ATOM 1478 N N . THR B 1 77 ? 5.773 -8.531 6.277 1 98.19 77 THR B N 1
ATOM 1479 C CA . THR B 1 77 ? 6.156 -9.859 5.812 1 98.19 77 THR B CA 1
ATOM 1480 C C . THR B 1 77 ? 7.469 -10.297 6.457 1 98.19 77 THR B C 1
ATOM 1482 O O . THR B 1 77 ? 8.234 -9.469 6.953 1 98.19 77 THR B O 1
ATOM 1485 N N . THR B 1 78 ? 7.648 -11.609 6.453 1 98 78 THR B N 1
ATOM 1486 C CA . THR B 1 78 ? 8.828 -12.203 7.07 1 98 78 THR B CA 1
ATOM 1487 C C . THR B 1 78 ? 9.617 -13.031 6.055 1 98 78 THR B C 1
ATOM 1489 O O . THR B 1 78 ? 9.141 -13.281 4.945 1 98 78 THR B O 1
ATOM 1492 N N . GLU B 1 79 ? 10.836 -13.445 6.531 1 98.38 79 GLU B N 1
ATOM 1493 C CA . GLU B 1 79 ? 11.617 -14.352 5.695 1 98.38 79 GLU B CA 1
ATOM 1494 C C . GLU B 1 79 ? 10.867 -15.656 5.449 1 98.38 79 GLU B C 1
ATOM 1496 O O . GLU B 1 79 ? 10.984 -16.25 4.375 1 98.38 79 GLU B O 1
ATOM 1501 N N . ALA B 1 80 ? 10.156 -16.141 6.449 1 98.5 80 ALA B N 1
ATOM 1502 C CA . ALA B 1 80 ? 9.344 -17.344 6.27 1 98.5 80 ALA B CA 1
ATOM 1503 C C . ALA B 1 80 ? 8.305 -17.141 5.172 1 98.5 80 ALA B C 1
ATOM 1505 O O . ALA B 1 80 ? 8.039 -18.047 4.383 1 98.5 80 ALA B O 1
ATOM 1506 N N . ASP B 1 81 ? 7.66 -15.992 5.137 1 98.62 81 ASP B N 1
ATOM 1507 C CA . ASP B 1 81 ? 6.707 -15.68 4.082 1 98.62 81 ASP B CA 1
ATOM 1508 C C . ASP B 1 81 ? 7.371 -15.727 2.707 1 98.62 81 ASP B C 1
ATOM 1510 O O . ASP B 1 81 ? 6.84 -16.328 1.771 1 98.62 81 ASP B O 1
ATOM 1514 N N . ARG B 1 82 ? 8.5 -15.016 2.576 1 98.5 82 ARG B N 1
ATOM 1515 C CA . ARG B 1 82 ? 9.242 -14.953 1.323 1 98.5 82 ARG B CA 1
ATOM 1516 C C . ARG B 1 82 ? 9.602 -16.359 0.837 1 98.5 82 ARG B C 1
ATOM 1518 O O . ARG B 1 82 ? 9.414 -16.672 -0.338 1 98.5 82 ARG B O 1
ATOM 1525 N N . GLU B 1 83 ? 10.062 -17.156 1.781 1 98.62 83 GLU B N 1
ATOM 1526 C CA . GLU B 1 83 ? 10.461 -18.516 1.431 1 98.62 83 GLU B CA 1
ATOM 1527 C C . GLU B 1 83 ? 9.25 -19.359 1.051 1 98.62 83 GLU B C 1
ATOM 1529 O O . GLU B 1 83 ? 9.328 -20.203 0.153 1 98.62 83 GLU B O 1
ATOM 1534 N N . ALA B 1 84 ? 8.164 -19.219 1.749 1 98.88 84 ALA B N 1
ATOM 1535 C CA . ALA B 1 84 ? 6.945 -19.969 1.42 1 98.88 84 ALA B CA 1
ATOM 1536 C C . ALA B 1 84 ? 6.484 -19.656 -0 1 98.88 84 ALA B C 1
ATOM 1538 O O . ALA B 1 84 ? 6.121 -20.562 -0.755 1 98.88 84 ALA B O 1
ATOM 1539 N N . VAL B 1 85 ? 6.523 -18.375 -0.377 1 98.88 85 VAL B N 1
ATOM 1540 C CA . VAL B 1 85 ? 6.109 -17.969 -1.718 1 98.88 85 VAL B CA 1
ATOM 1541 C C . VAL B 1 85 ? 7.082 -18.547 -2.75 1 98.88 85 VAL B C 1
ATOM 1543 O O . VAL B 1 85 ? 6.656 -19.094 -3.775 1 98.88 85 VAL B O 1
ATOM 1546 N N . ARG B 1 86 ? 8.375 -18.375 -2.473 1 98.88 86 ARG B N 1
ATOM 1547 C CA . ARG B 1 86 ? 9.383 -18.922 -3.373 1 98.88 86 ARG B CA 1
ATOM 1548 C C . ARG B 1 86 ? 9.164 -20.406 -3.602 1 98.88 86 ARG B C 1
ATOM 1550 O O . ARG B 1 86 ? 9.172 -20.875 -4.742 1 98.88 86 ARG B O 1
ATOM 1557 N N . ALA B 1 87 ? 8.969 -21.156 -2.504 1 98.88 87 ALA B N 1
ATOM 1558 C CA . ALA B 1 87 ? 8.812 -22.609 -2.561 1 98.88 87 ALA B CA 1
ATOM 1559 C C . ALA B 1 87 ? 7.551 -23 -3.332 1 98.88 87 ALA B C 1
ATOM 1561 O O . ALA B 1 87 ? 7.559 -23.953 -4.105 1 98.88 87 ALA B O 1
ATOM 1562 N N . TRP B 1 88 ? 6.461 -22.281 -3.092 1 98.94 88 TRP B N 1
ATOM 1563 C CA . TRP B 1 88 ? 5.215 -22.562 -3.797 1 98.94 88 TRP B CA 1
ATOM 1564 C C . TRP B 1 88 ? 5.395 -22.406 -5.305 1 98.94 88 TRP B C 1
ATOM 1566 O O . TRP B 1 88 ? 4.969 -23.266 -6.074 1 98.94 88 TRP B O 1
ATOM 1576 N N . LEU B 1 89 ? 6.059 -21.297 -5.719 1 98.81 89 LEU B N 1
ATOM 1577 C CA . LEU B 1 89 ? 6.297 -21.047 -7.137 1 98.81 89 LEU B CA 1
ATOM 1578 C C . LEU B 1 89 ? 7.203 -22.109 -7.73 1 98.81 89 LEU B C 1
ATOM 1580 O O . LEU B 1 89 ? 6.969 -22.578 -8.844 1 98.81 89 LEU B O 1
ATOM 1584 N N . ALA B 1 90 ? 8.203 -22.516 -6.98 1 98.69 90 ALA B N 1
ATOM 1585 C CA . ALA B 1 90 ? 9.195 -23.469 -7.461 1 98.69 90 ALA B CA 1
ATOM 1586 C C . ALA B 1 90 ? 8.586 -24.859 -7.605 1 98.69 90 ALA B C 1
ATOM 1588 O O . ALA B 1 90 ? 9.078 -25.688 -8.383 1 98.69 90 ALA B O 1
ATOM 1589 N N . ALA B 1 91 ? 7.539 -25.156 -6.883 1 98.69 91 ALA B N 1
ATOM 1590 C CA . ALA B 1 91 ? 6.922 -26.484 -6.887 1 98.69 91 ALA B CA 1
ATOM 1591 C C . ALA B 1 91 ? 5.969 -26.641 -8.07 1 98.69 91 ALA B C 1
ATOM 1593 O O . ALA B 1 91 ? 5.527 -27.75 -8.375 1 98.69 91 ALA B O 1
ATOM 1594 N N . ARG B 1 92 ? 5.609 -25.547 -8.711 1 98.12 92 ARG B N 1
ATOM 1595 C CA . ARG B 1 92 ? 4.715 -25.609 -9.867 1 98.12 92 ARG B CA 1
ATOM 1596 C C . ARG B 1 92 ? 5.43 -26.172 -11.086 1 98.12 92 ARG B C 1
ATOM 1598 O O . ARG B 1 92 ? 6.457 -25.641 -11.508 1 98.12 92 ARG B O 1
ATOM 1605 N N . PRO B 1 93 ? 4.824 -27.203 -11.703 1 97.31 93 PRO B N 1
ATOM 1606 C CA . PRO B 1 93 ? 5.5 -27.797 -12.867 1 97.31 93 PRO B CA 1
ATOM 1607 C C . PRO B 1 93 ? 5.523 -26.859 -14.07 1 97.31 93 PRO B C 1
ATOM 1609 O O . PRO B 1 93 ? 6.398 -26.984 -14.938 1 97.31 93 PRO B O 1
ATOM 1612 N N . GLU B 1 94 ? 4.594 -25.938 -14.148 1 97.12 94 GLU B N 1
ATOM 1613 C CA . GLU B 1 94 ? 4.496 -25.078 -15.32 1 97.12 94 GLU B CA 1
ATOM 1614 C C . GLU B 1 94 ? 5.449 -23.875 -15.203 1 97.12 94 GLU B C 1
ATOM 1616 O O . GLU B 1 94 ? 5.637 -23.141 -16.172 1 97.12 94 GLU B O 1
ATOM 1621 N N . LEU B 1 95 ? 6.09 -23.688 -14.008 1 98.38 95 LEU B N 1
ATOM 1622 C CA . LEU B 1 95 ? 6.883 -22.484 -13.781 1 98.38 95 LEU B CA 1
ATOM 1623 C C . LEU B 1 95 ? 8.367 -22.828 -13.688 1 98.38 95 LEU B C 1
ATOM 1625 O O . LEU B 1 95 ? 8.727 -23.953 -13.344 1 98.38 95 LEU B O 1
ATOM 1629 N N . THR B 1 96 ? 9.188 -21.859 -14.102 1 98.25 96 THR B N 1
ATOM 1630 C CA . THR B 1 96 ? 10.641 -21.906 -13.992 1 98.25 96 THR B CA 1
ATOM 1631 C C . THR B 1 96 ? 11.211 -20.531 -13.648 1 98.25 96 THR B C 1
ATOM 1633 O O . THR B 1 96 ? 10.461 -19.547 -13.555 1 98.25 96 THR B O 1
ATOM 1636 N N . ASP B 1 97 ? 12.516 -20.406 -13.242 1 98.38 97 ASP B N 1
ATOM 1637 C CA . ASP B 1 97 ? 13.234 -19.156 -13.031 1 98.38 97 ASP B CA 1
ATOM 1638 C C . ASP B 1 97 ? 12.57 -18.312 -11.938 1 98.38 97 ASP B C 1
ATOM 1640 O O . ASP B 1 97 ? 12.273 -17.141 -12.148 1 98.38 97 ASP B O 1
ATOM 1644 N N . VAL B 1 98 ? 12.367 -18.922 -10.82 1 98.75 98 VAL B N 1
ATOM 1645 C CA . VAL B 1 98 ? 11.727 -18.266 -9.688 1 98.75 98 VAL B CA 1
ATOM 1646 C C . VAL B 1 98 ? 12.688 -17.266 -9.047 1 98.75 98 VAL B C 1
ATOM 1648 O O . VAL B 1 98 ? 13.852 -17.594 -8.797 1 98.75 98 VAL B O 1
ATOM 1651 N N . GLU B 1 99 ? 12.219 -16.031 -8.898 1 98.62 99 GLU B N 1
ATOM 1652 C CA . GLU B 1 99 ? 12.969 -15 -8.203 1 98.62 99 GLU B CA 1
ATOM 1653 C C . GLU B 1 99 ? 12.102 -14.305 -7.152 1 98.62 99 GLU B C 1
ATOM 1655 O O . GLU B 1 99 ? 10.922 -14.031 -7.395 1 98.62 99 GLU B O 1
ATOM 1660 N N . VAL B 1 100 ? 12.688 -14.023 -6.012 1 98.44 100 VAL B N 1
ATOM 1661 C CA . VAL B 1 100 ? 12.062 -13.211 -4.977 1 98.44 100 VAL B CA 1
ATOM 1662 C C . VAL B 1 100 ? 12.984 -12.055 -4.594 1 98.44 100 VAL B C 1
ATOM 1664 O O . VAL B 1 100 ? 14.203 -12.242 -4.469 1 98.44 100 VAL B O 1
ATOM 1667 N N . SER B 1 101 ? 12.492 -10.945 -4.484 1 97.38 101 SER B N 1
ATOM 1668 C CA . SER B 1 101 ? 13.305 -9.766 -4.227 1 97.38 101 SER B CA 1
ATOM 1669 C C . SER B 1 101 ? 13.656 -9.641 -2.748 1 97.38 101 SER B C 1
ATOM 1671 O O . SER B 1 101 ? 13.102 -10.359 -1.912 1 97.38 101 SER B O 1
ATOM 1673 N N . GLU B 1 102 ? 14.586 -8.688 -2.527 1 96.81 102 GLU B N 1
ATOM 1674 C CA . GLU B 1 102 ? 14.75 -8.219 -1.153 1 96.81 102 GLU B CA 1
ATOM 1675 C C . GLU B 1 102 ? 13.508 -7.488 -0.663 1 96.81 102 GLU B C 1
ATOM 1677 O O . GLU B 1 102 ? 12.656 -7.098 -1.464 1 96.81 102 GLU B O 1
ATOM 1682 N N . PHE B 1 103 ? 13.43 -7.328 0.661 1 97 103 PHE B N 1
ATOM 1683 C CA . PHE B 1 103 ? 12.312 -6.598 1.252 1 97 103 PHE B CA 1
ATOM 1684 C C . PHE B 1 103 ? 12.398 -5.113 0.902 1 97 103 PHE B C 1
ATOM 1686 O O . PHE B 1 103 ? 13.484 -4.547 0.83 1 97 103 PHE B O 1
ATOM 1693 N N . THR B 1 104 ? 11.203 -4.523 0.658 1 95.25 104 THR B N 1
ATOM 1694 C CA . THR B 1 104 ? 11.078 -3.076 0.538 1 95.25 104 THR B CA 1
ATOM 1695 C C . THR B 1 104 ? 9.977 -2.553 1.453 1 95.25 104 THR B C 1
ATOM 1697 O O . THR B 1 104 ? 9.055 -3.291 1.805 1 95.25 104 THR B O 1
ATOM 1700 N N . ASP B 1 105 ? 10.133 -1.312 1.844 1 95.38 105 ASP B N 1
ATOM 1701 C CA . ASP B 1 105 ? 9.07 -0.7 2.631 1 95.38 105 ASP B CA 1
ATOM 1702 C C . ASP B 1 105 ? 7.836 -0.433 1.771 1 95.38 105 ASP B C 1
ATOM 1704 O O . ASP B 1 105 ? 7.906 0.304 0.786 1 95.38 105 ASP B O 1
ATOM 1708 N N . ALA B 1 106 ? 6.73 -0.993 2.135 1 94.75 106 ALA B N 1
ATOM 1709 C CA . ALA B 1 106 ? 5.508 -0.95 1.339 1 94.75 106 ALA B CA 1
ATOM 1710 C C . ALA B 1 106 ? 4.977 0.476 1.225 1 94.75 106 ALA B C 1
ATOM 1712 O O . ALA B 1 106 ? 4.215 0.791 0.306 1 94.75 106 ALA B O 1
ATOM 1713 N N . TRP B 1 107 ? 5.379 1.304 2.135 1 94.44 107 TRP B N 1
ATOM 1714 C CA . TRP B 1 107 ? 4.891 2.68 2.154 1 94.44 107 TRP B CA 1
ATOM 1715 C C . TRP B 1 107 ? 5.77 3.58 1.295 1 94.44 107 TRP B C 1
ATOM 1717 O O . TRP B 1 107 ? 5.418 4.73 1.027 1 94.44 107 TRP B O 1
ATOM 1727 N N . TYR B 1 108 ? 6.938 3.107 0.899 1 86.19 108 TYR B N 1
ATOM 1728 C CA . TYR B 1 108 ? 7.898 3.859 0.102 1 86.19 108 TYR B CA 1
ATOM 1729 C C . TYR B 1 108 ? 8.273 3.098 -1.163 1 86.19 108 TYR B C 1
ATOM 1731 O O . TYR B 1 108 ? 9.422 2.68 -1.325 1 86.19 108 TYR B O 1
ATOM 1739 N N . PRO B 1 109 ? 7.289 2.945 -2.012 1 65.88 109 PRO B N 1
ATOM 1740 C CA . PRO B 1 109 ? 7.594 2.07 -3.146 1 65.88 109 PRO B CA 1
ATOM 1741 C C . PRO B 1 109 ? 8.672 2.648 -4.062 1 65.88 109 PRO B C 1
ATOM 1743 O O . PRO B 1 109 ? 9.328 1.903 -4.793 1 65.88 109 PRO B O 1
ATOM 1746 N N . LEU B 1 110 ? 8.648 3.887 -4.219 1 55.84 110 LEU B N 1
ATOM 1747 C CA . LEU B 1 110 ? 9.656 4.457 -5.109 1 55.84 110 LEU B CA 1
ATOM 1748 C C . LEU B 1 110 ? 10.945 4.766 -4.352 1 55.84 110 LEU B C 1
ATOM 1750 O O . LEU B 1 110 ? 11.961 5.09 -4.961 1 55.84 110 LEU B O 1
ATOM 1754 N N . ALA B 1 111 ? 10.891 4.664 -3.111 1 46.94 111 ALA B N 1
ATOM 1755 C CA . ALA B 1 111 ? 12.125 5.078 -2.455 1 46.94 111 ALA B CA 1
ATOM 1756 C C . ALA B 1 111 ? 13.195 3.992 -2.557 1 46.94 111 ALA B C 1
ATOM 1758 O O . ALA B 1 111 ? 12.875 2.801 -2.586 1 46.94 111 ALA B O 1
#

pLDDT: mean 93.91, std 10.45, range [40.25, 98.94]

Nearest PDB structures (foldseek):
  3ofe-assembly2_B  TM=7.336E-01  e=3.299E-03  Drosophila melanogaster
  2hfo-assembly1_F  TM=7.491E-01  e=4.219E-03  Synechocystis sp. PCC 6803
  8qfi-assembly1_A  TM=6.850E-01  e=9.379E-03  Oscillatoria acuminata PCC 6304
  5m2a-assembly1_A  TM=6.719E-01  e=2.358E-02  Beggiatoa sp. PS
  5m2a-assembly1_B  TM=6.409E-01  e=2.666E-02  Beggiatoa sp. PS

Sequence (222 aa):
MSQRHNRRQRKKLHIGEFQELAFNATAQYRRELSDLERGQLIDAFIDFVEANGLLTVASADDGIGAYVISGAPRGTTTEADREAVRAWLAARPELTDVEVSEFTDAWYPLAMSQRHNRRQRKKLHIGEFQELAFNATAQYRRELSDLERGQLIDAFIDFVEANGLLTVASADDGIGAYVISGAPRGTTTEADREAVRAWLAARPELTDVEVSEFTDAWYPLA